Protein AF-A0A0A7CM30-F1 (afdb_monomer)

Mean predicted aligned error: 14.19 Å

Organism: Achlya hypogyna (NCBI:txid1202772)

Foldseek 3Di:
DDDDDDDDDDDPDPPPPQDAAEAFGWQDAVPDPHHNHHPPQWHFADPDRGTTGTAGADPLADGAFGWQDAVPDPHRNHHHPQWDFADPDRGTTGTHGPQQQCPPAPHQKGKAAQKDFPADPVFKDWDPDQDQRSLRVVQCDQDPVRDHWFKWKQDPRTIMTGNDTFDIARHHPIMMMGGGDNLWKDKHKQFAPPDQFPDKDRGTPVVLVVVLVVCVVVLQAFKWKWFQDPPRPGIMIGGGNDPPLPDDTGGHPRIIMIMGTD

InterPro domains:
  IPR000254 Cellulose-binding domain [PF00734] (24-51)
  IPR000254 Cellulose-binding domain [PF00734] (65-92)
  IPR000254 Cellulose-binding domain [PS00562] (68-95)
  IPR000254 Cellulose-binding domain [PS51164] (19-55)
  IPR000254 Cellulose-binding domain [PS51164] (60-96)
  IPR000254 Cellulose-binding domain [SM00236] (22-55)
  IPR000254 Cellulose-binding domain [SM00236] (63-96)
  IPR035971 Cellulose-binding domain superfamily [SSF57180] (21-54)
  IPR035971 Cellulose-binding domain superfamily [SSF57180] (62-96)

Structure (mmCIF, N/CA/C/O backbone):
data_AF-A0A0A7CM30-F1
#
_entry.id   AF-A0A0A7CM30-F1
#
loop_
_atom_site.group_PDB
_atom_site.id
_atom_site.type_symbol
_atom_site.label_atom_id
_atom_site.label_alt_id
_atom_site.label_comp_id
_atom_site.label_asym_id
_atom_site.label_entity_id
_atom_site.label_seq_id
_atom_site.pdbx_PDB_ins_code
_atom_site.Cartn_x
_atom_site.Cartn_y
_atom_site.Cartn_z
_atom_site.occupancy
_atom_site.B_iso_or_equiv
_atom_site.auth_seq_id
_atom_site.auth_comp_id
_atom_site.auth_asym_id
_atom_site.auth_atom_id
_atom_site.pdbx_PDB_model_num
ATOM 1 N N . MET A 1 1 ? -7.709 -39.580 62.522 1.00 45.09 1 MET A N 1
ATOM 2 C CA . MET A 1 1 ? -8.739 -38.748 61.860 1.00 45.09 1 MET A CA 1
ATOM 3 C C . MET A 1 1 ? -8.626 -38.966 60.358 1.00 45.09 1 MET A C 1
ATOM 5 O O . MET A 1 1 ? -7.531 -38.839 59.832 1.00 45.09 1 MET A O 1
ATOM 9 N N . LYS A 1 2 ? -9.704 -39.428 59.710 1.00 38.00 2 LYS A N 1
ATOM 10 C CA . LYS A 1 2 ? -9.739 -39.790 58.282 1.00 38.00 2 LYS A CA 1
ATOM 11 C C . LYS A 1 2 ? -9.727 -38.524 57.417 1.00 38.00 2 LYS A C 1
ATOM 13 O O . LYS A 1 2 ? -10.571 -37.656 57.612 1.00 38.00 2 LYS A O 1
ATOM 18 N N . LEU A 1 3 ? -8.783 -38.448 56.482 1.00 38.81 3 LEU A N 1
ATOM 19 C CA . LEU A 1 3 ? -8.696 -37.402 55.466 1.00 38.81 3 LEU A CA 1
ATOM 20 C C . LEU A 1 3 ? -9.767 -37.679 54.395 1.00 38.81 3 LEU A C 1
ATOM 22 O O . LEU A 1 3 ? -9.741 -38.736 53.766 1.00 38.81 3 LEU A O 1
ATOM 26 N N . VAL A 1 4 ? -10.731 -36.773 54.226 1.00 43.44 4 VAL A N 1
ATOM 27 C CA . VAL A 1 4 ? -11.782 -36.869 53.200 1.00 43.44 4 VAL A CA 1
ATOM 28 C C . VAL A 1 4 ? -11.355 -36.010 52.012 1.00 43.44 4 VAL A C 1
ATOM 30 O O . VAL A 1 4 ? -11.273 -34.791 52.132 1.00 43.44 4 VAL A O 1
ATOM 33 N N . ILE A 1 5 ? -11.055 -36.647 50.880 1.00 52.06 5 ILE A N 1
ATOM 34 C CA . ILE A 1 5 ? -10.747 -35.976 49.611 1.00 52.06 5 ILE A CA 1
ATOM 35 C C . ILE A 1 5 ? -12.061 -35.843 48.837 1.00 52.06 5 ILE A C 1
ATOM 37 O O . ILE A 1 5 ? -12.673 -36.848 48.479 1.00 52.06 5 ILE A O 1
ATOM 41 N N . VAL A 1 6 ? -12.506 -34.608 48.603 1.00 50.22 6 VAL A N 1
ATOM 42 C CA . VAL A 1 6 ? -13.672 -34.297 47.761 1.00 50.22 6 VAL A CA 1
ATOM 43 C C . VAL A 1 6 ? -13.181 -34.088 46.322 1.00 50.22 6 VAL A C 1
ATOM 45 O O . VAL A 1 6 ? -12.303 -33.248 46.121 1.00 50.22 6 VAL A O 1
ATOM 48 N N . PRO A 1 7 ? -13.701 -34.807 45.311 1.00 52.16 7 PRO A N 1
ATOM 49 C CA . PRO A 1 7 ? -13.318 -34.575 43.927 1.00 52.16 7 PRO A CA 1
ATOM 50 C C . PRO A 1 7 ? -14.106 -33.382 43.369 1.00 52.16 7 PRO A C 1
ATOM 52 O O . PRO A 1 7 ? -15.336 -33.395 43.330 1.00 52.16 7 PRO A O 1
ATOM 55 N N . ALA A 1 8 ? -13.394 -32.344 42.933 1.00 54.66 8 ALA A N 1
ATOM 56 C CA . ALA A 1 8 ? -13.974 -31.251 42.164 1.00 54.66 8 ALA A CA 1
ATOM 57 C C . ALA A 1 8 ? -14.255 -31.737 40.732 1.00 54.66 8 ALA A C 1
ATOM 59 O O . ALA A 1 8 ? -13.327 -32.042 39.983 1.00 54.66 8 ALA A O 1
ATOM 60 N N . LEU A 1 9 ? -15.534 -31.825 40.352 1.00 47.22 9 LEU A N 1
ATOM 61 C CA . LEU A 1 9 ? -15.929 -32.031 38.959 1.00 47.22 9 LEU A CA 1
ATOM 62 C C . LEU A 1 9 ? -15.604 -30.767 38.148 1.00 47.22 9 LEU A C 1
ATOM 64 O O . LEU A 1 9 ? -16.268 -29.742 38.298 1.00 47.22 9 LEU A O 1
ATOM 68 N N . LEU A 1 10 ? -14.607 -30.847 37.263 1.00 51.44 10 LEU A N 1
ATOM 69 C CA . LEU A 1 10 ? -14.435 -29.889 36.170 1.00 51.44 10 LEU A CA 1
ATOM 70 C C . LEU A 1 10 ? -15.497 -30.178 35.099 1.00 51.44 10 LEU A C 1
ATOM 72 O O . LEU A 1 10 ? -15.431 -31.193 34.408 1.00 51.44 10 LEU A O 1
ATOM 76 N N . ALA A 1 11 ? -16.467 -29.278 34.943 1.00 50.81 11 ALA A N 1
ATOM 77 C CA . ALA A 1 11 ? -17.345 -29.270 33.780 1.00 50.81 11 ALA A CA 1
ATOM 78 C C . ALA A 1 11 ? -16.563 -28.730 32.570 1.00 50.81 11 ALA A C 1
ATOM 80 O O . ALA A 1 11 ? -16.236 -27.545 32.511 1.00 50.81 11 ALA A O 1
ATOM 81 N N . ALA A 1 12 ? -16.247 -29.597 31.606 1.00 55.03 12 ALA A N 1
ATOM 82 C CA . ALA A 1 12 ? -15.728 -29.177 30.310 1.00 55.03 12 ALA A CA 1
ATOM 83 C C . ALA A 1 12 ? -16.853 -28.485 29.521 1.00 55.03 12 ALA A C 1
ATOM 85 O O . ALA A 1 12 ? -17.765 -29.139 29.005 1.00 55.03 12 ALA A O 1
ATOM 86 N N . ALA A 1 13 ? -16.801 -27.154 29.447 1.00 49.16 13 ALA A N 1
ATOM 87 C CA . ALA A 1 13 ? -17.616 -26.383 28.521 1.00 49.16 13 ALA A CA 1
ATOM 88 C C . ALA A 1 13 ? -17.189 -26.748 27.093 1.00 49.16 13 ALA A C 1
ATOM 90 O O . ALA A 1 13 ? -16.125 -26.347 26.624 1.00 49.16 13 ALA A O 1
ATOM 91 N N . HIS A 1 14 ? -18.005 -27.552 26.416 1.00 39.41 14 HIS A N 1
ATOM 92 C CA . HIS A 1 14 ? -17.852 -27.795 24.991 1.00 39.41 14 HIS A CA 1
ATOM 93 C C . HIS A 1 14 ? -18.274 -26.513 24.278 1.00 39.41 14 HIS A C 1
ATOM 95 O O . HIS A 1 14 ? -19.462 -26.205 24.195 1.00 39.41 14 HIS A O 1
ATOM 101 N N . ALA A 1 15 ? -17.299 -25.740 23.802 1.00 46.69 15 ALA A N 1
ATOM 102 C CA . ALA A 1 15 ? -17.562 -24.689 22.836 1.00 46.69 15 ALA A CA 1
ATOM 103 C C . ALA A 1 15 ? -18.060 -25.369 21.555 1.00 46.69 15 ALA A C 1
ATOM 105 O O . ALA A 1 15 ? -17.284 -25.948 20.796 1.00 46.69 15 ALA A O 1
ATOM 106 N N . THR A 1 16 ? -19.372 -25.358 21.336 1.00 44.84 16 THR A N 1
ATOM 107 C CA . THR A 1 16 ? -19.934 -25.647 20.021 1.00 44.84 16 THR A CA 1
ATOM 108 C C . THR A 1 16 ? -19.434 -24.547 19.096 1.00 44.84 16 THR A C 1
ATOM 110 O O . THR A 1 16 ? -19.883 -23.405 19.204 1.00 44.84 16 THR A O 1
ATOM 113 N N . HIS A 1 17 ? -18.468 -24.862 18.234 1.00 45.97 17 HIS A N 1
ATOM 114 C CA . HIS A 1 17 ? -18.138 -24.000 17.108 1.00 45.97 17 HIS A CA 1
ATOM 115 C C . HIS A 1 17 ? -19.426 -23.820 16.301 1.00 45.97 17 HIS A C 1
ATOM 117 O O . HIS A 1 17 ? -19.906 -24.773 15.689 1.00 45.97 17 HIS A O 1
ATOM 123 N N . ALA A 1 18 ? -20.026 -22.629 16.361 1.00 57.59 18 ALA A N 1
ATOM 124 C CA . ALA A 1 18 ? -21.036 -22.247 15.392 1.00 57.59 18 ALA A CA 1
ATOM 125 C C . ALA A 1 18 ? -20.330 -22.281 14.035 1.00 57.59 18 ALA A C 1
ATOM 127 O O . ALA A 1 18 ? -19.362 -21.553 13.824 1.00 57.59 18 ALA A O 1
ATOM 128 N N . SER A 1 19 ? -20.732 -23.217 13.182 1.00 71.69 19 SER A N 1
ATOM 129 C CA . SER A 1 19 ? -20.213 -23.309 11.827 1.00 71.69 19 SER A CA 1
ATOM 130 C C . SER A 1 19 ? -20.680 -22.051 11.095 1.00 71.69 19 SER A C 1
ATOM 132 O O . SER A 1 19 ? -21.870 -21.744 11.048 1.00 71.69 19 SER A O 1
ATOM 134 N N . GLU A 1 20 ? -19.726 -21.238 10.652 1.00 86.69 20 GLU A N 1
ATOM 135 C CA . GLU A 1 20 ? -20.012 -20.031 9.888 1.00 86.69 20 GLU A CA 1
ATOM 136 C C . GLU A 1 20 ? -20.131 -20.405 8.408 1.00 86.69 20 GLU A C 1
ATOM 138 O O . GLU A 1 20 ? -19.324 -21.165 7.869 1.00 86.69 20 GLU A O 1
ATOM 143 N N . VAL A 1 21 ? -21.154 -19.875 7.740 1.00 88.19 21 VAL A N 1
ATOM 144 C CA . VAL A 1 21 ? -21.338 -20.051 6.301 1.00 88.19 21 VAL A CA 1
ATOM 145 C C . VAL A 1 21 ? -20.308 -19.193 5.571 1.00 88.19 21 VAL A C 1
ATOM 147 O O . VAL A 1 21 ? -20.289 -17.971 5.733 1.00 88.19 21 VAL A O 1
ATOM 150 N N . SER A 1 22 ? -19.490 -19.828 4.732 1.00 84.94 22 SER A N 1
ATOM 151 C CA . SER A 1 22 ? -18.539 -19.142 3.851 1.00 84.94 22 SER A CA 1
ATOM 152 C C . SER A 1 22 ? -19.225 -18.083 2.988 1.00 84.94 22 SER A C 1
ATOM 154 O O . SER A 1 22 ? -20.387 -18.255 2.596 1.00 84.94 22 SER A O 1
ATOM 156 N N . VAL A 1 23 ? -18.498 -17.040 2.584 1.00 78.19 23 VAL A N 1
ATOM 157 C CA . VAL A 1 23 ? -18.993 -16.069 1.606 1.00 78.19 23 VAL A CA 1
ATOM 158 C C . VAL A 1 23 ? -19.569 -16.780 0.370 1.00 78.19 23 VAL A C 1
ATOM 160 O O . VAL A 1 23 ? -19.031 -17.775 -0.115 1.00 78.19 23 VAL A O 1
ATOM 163 N N . TRP A 1 24 ? -20.718 -16.294 -0.103 1.00 84.25 24 TRP A N 1
ATOM 164 C CA . TRP A 1 24 ? -21.554 -16.867 -1.169 1.00 84.25 24 TRP A CA 1
ATOM 165 C C . TRP A 1 24 ? -22.320 -18.153 -0.826 1.00 84.25 24 TRP A C 1
ATOM 167 O O . TRP A 1 24 ? -23.109 -18.626 -1.649 1.00 84.25 24 TRP A O 1
ATOM 177 N N . GLY A 1 25 ? -22.174 -18.700 0.380 1.00 91.62 25 GLY A N 1
ATOM 178 C CA . GLY A 1 25 ? -22.994 -19.817 0.846 1.00 91.62 25 GLY A CA 1
ATOM 179 C C . GLY A 1 25 ? -24.445 -19.409 1.124 1.00 91.62 25 GLY A C 1
ATOM 180 O O . GLY A 1 25 ? -24.744 -18.244 1.396 1.00 91.62 25 GLY A O 1
ATOM 181 N N . GLN A 1 26 ? -25.369 -20.371 1.045 1.00 96.12 26 GLN A N 1
ATOM 182 C CA . GLN A 1 26 ? -26.752 -20.153 1.473 1.00 96.12 26 GLN A CA 1
ATOM 183 C C . GLN A 1 26 ? -26.792 -19.989 2.994 1.00 96.12 26 GLN A C 1
ATOM 185 O O . GLN A 1 26 ? -26.184 -20.773 3.705 1.00 96.12 26 GLN A O 1
ATOM 190 N N . CYS A 1 27 ? -27.523 -18.997 3.489 1.00 95.00 27 CYS A N 1
ATOM 191 C CA . CYS A 1 27 ? -27.638 -18.691 4.921 1.00 95.00 27 CYS A CA 1
ATOM 192 C C . CYS A 1 27 ? -29.092 -18.519 5.381 1.00 95.00 27 CYS A C 1
ATOM 194 O O . CYS A 1 27 ? -29.373 -18.146 6.519 1.00 95.00 27 CYS A O 1
ATOM 196 N N . GLY A 1 28 ? -30.050 -18.756 4.487 1.00 95.56 28 GLY A N 1
ATOM 197 C CA . GLY A 1 28 ? -31.465 -18.601 4.780 1.00 95.56 28 GLY A CA 1
ATOM 198 C C . GLY A 1 28 ? -32.360 -18.984 3.609 1.00 95.56 28 GLY A C 1
ATOM 199 O O . GLY A 1 28 ? -31.891 -19.378 2.537 1.00 95.56 28 GLY A O 1
ATOM 200 N N . GLY A 1 29 ? -33.664 -18.872 3.846 1.00 95.94 29 GLY A N 1
ATOM 201 C CA . GLY A 1 29 ? -34.719 -19.301 2.932 1.00 95.94 29 GLY A CA 1
ATOM 202 C C . GLY A 1 29 ? -35.735 -20.216 3.613 1.00 95.94 29 GLY A C 1
ATOM 203 O O . GLY A 1 29 ? -35.461 -20.821 4.654 1.00 95.94 29 GLY A O 1
ATOM 204 N N . LYS A 1 30 ? -36.934 -20.322 3.039 1.00 96.38 30 LYS A N 1
ATOM 205 C CA . LYS A 1 30 ? -37.944 -21.298 3.456 1.00 96.38 30 LYS A CA 1
ATOM 206 C C . LYS A 1 30 ? -37.357 -22.710 3.374 1.00 96.38 30 LYS A C 1
ATOM 208 O O . LYS A 1 30 ? -36.791 -23.090 2.359 1.00 96.38 30 LYS A O 1
ATOM 213 N N . GLN A 1 31 ? -37.515 -23.467 4.464 1.00 93.00 31 GLN A N 1
ATOM 214 C CA . GLN A 1 31 ? -37.003 -24.837 4.650 1.00 93.00 31 GLN A CA 1
ATOM 215 C C . GLN A 1 31 ? -35.471 -24.986 4.711 1.00 93.00 31 GLN A C 1
ATOM 217 O O . GLN A 1 31 ? -34.976 -26.109 4.796 1.00 93.00 31 GLN A O 1
ATOM 222 N N . TYR A 1 32 ? -34.709 -23.889 4.735 1.00 94.38 32 TYR A N 1
ATOM 223 C CA . TYR A 1 32 ? -33.268 -23.955 4.960 1.00 94.38 32 TYR A CA 1
ATOM 224 C C . TYR A 1 32 ? -32.963 -24.277 6.436 1.00 94.38 32 TYR A C 1
ATOM 226 O O . TYR A 1 32 ? -33.306 -23.501 7.333 1.00 94.38 32 TYR A O 1
ATOM 234 N N . ASN A 1 33 ? -32.323 -25.428 6.673 1.00 93.81 33 ASN A N 1
ATOM 235 C CA . ASN A 1 33 ? -31.981 -25.952 8.006 1.00 93.81 33 ASN A CA 1
ATOM 236 C C . ASN A 1 33 ? -30.484 -25.833 8.354 1.00 93.81 33 ASN A C 1
ATOM 238 O O . ASN A 1 33 ? -30.076 -26.323 9.403 1.00 93.81 33 ASN A O 1
ATOM 242 N N . GLY A 1 34 ? -29.670 -25.239 7.474 1.00 91.69 34 GLY A N 1
ATOM 243 C CA . GLY A 1 34 ? -28.235 -25.055 7.706 1.00 91.69 34 GLY A CA 1
ATOM 244 C C . GLY A 1 34 ? -27.908 -23.820 8.551 1.00 91.69 34 GLY A C 1
ATOM 245 O O . GLY A 1 34 ? -28.801 -23.121 9.044 1.00 91.69 34 GLY A O 1
ATOM 246 N N . ASP A 1 35 ? -26.613 -23.539 8.685 1.00 92.81 35 ASP A N 1
ATOM 247 C CA . ASP A 1 35 ? -26.107 -22.392 9.439 1.00 92.81 35 ASP A CA 1
ATOM 248 C C . ASP A 1 35 ? -26.576 -21.066 8.827 1.00 92.81 35 ASP A C 1
ATOM 250 O O . ASP A 1 35 ? -26.670 -20.921 7.608 1.00 92.81 35 ASP A O 1
ATOM 254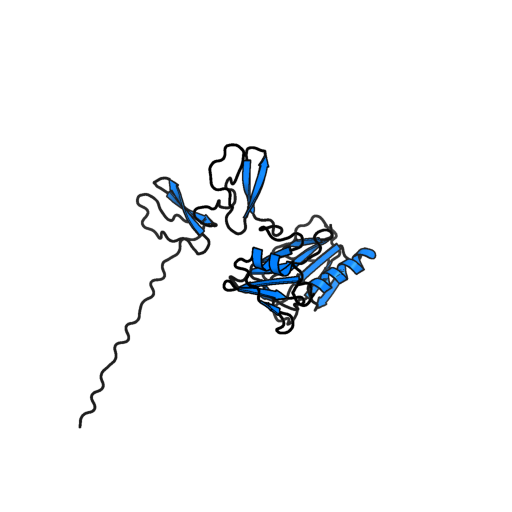 N N . LYS A 1 36 ? -26.906 -20.093 9.681 1.00 92.62 36 LYS A N 1
ATOM 255 C CA . LYS A 1 36 ? -27.448 -18.782 9.265 1.00 92.62 36 LYS A CA 1
ATOM 256 C C . LYS A 1 36 ? -26.483 -17.623 9.496 1.00 92.62 36 LYS A C 1
ATOM 258 O O . LYS A 1 36 ? -26.708 -16.525 8.988 1.00 92.62 36 LYS A O 1
ATOM 263 N N . SER A 1 37 ? -25.436 -17.865 10.279 1.00 91.25 37 SER A N 1
ATOM 264 C CA . SER A 1 37 ? -24.378 -16.898 10.547 1.00 91.25 37 SER A CA 1
ATOM 265 C C . SER A 1 37 ? -23.336 -17.005 9.449 1.00 91.25 37 SER A C 1
ATOM 267 O O . SER A 1 37 ? -22.799 -18.084 9.214 1.00 91.25 37 SER A O 1
ATOM 269 N N . CYS A 1 38 ? -23.077 -15.896 8.769 1.00 89.12 38 CYS A N 1
ATOM 270 C CA . CYS A 1 38 ? -22.024 -15.830 7.770 1.00 89.12 38 CYS A CA 1
ATOM 271 C C . CYS A 1 38 ? -20.667 -15.589 8.431 1.00 89.12 38 CYS A C 1
ATOM 273 O O . CYS A 1 38 ? -20.612 -15.026 9.526 1.00 89.12 38 CYS A O 1
ATOM 275 N N . GLU A 1 39 ? -19.595 -15.987 7.751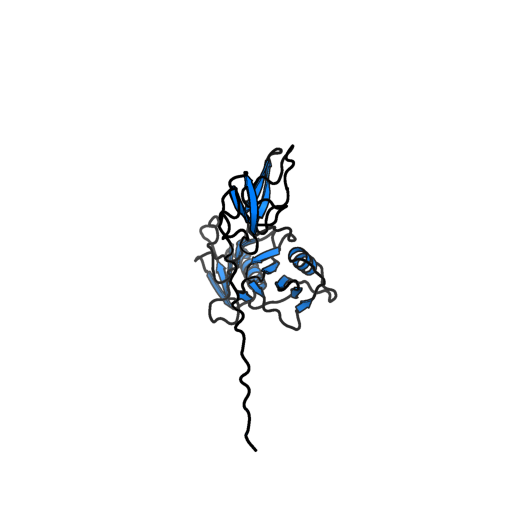 1.00 85.12 39 GLU A N 1
ATOM 276 C CA . GLU A 1 39 ? -18.231 -15.725 8.205 1.00 85.12 39 GLU A CA 1
ATOM 277 C C . GLU A 1 39 ? -17.968 -14.228 8.427 1.00 85.12 39 GLU A C 1
ATOM 279 O O . GLU A 1 39 ? -18.579 -13.360 7.786 1.00 85.12 39 GLU A O 1
ATOM 284 N N . ALA A 1 40 ? -17.056 -13.913 9.347 1.00 74.88 40 ALA A N 1
ATOM 285 C CA . ALA A 1 40 ? -16.725 -12.534 9.697 1.00 74.88 40 ALA A CA 1
ATOM 286 C C . ALA A 1 40 ? -16.447 -11.658 8.454 1.00 74.88 40 ALA A C 1
ATOM 288 O O . ALA A 1 40 ? -15.631 -11.994 7.600 1.00 74.88 40 ALA A O 1
ATOM 289 N N . GLY A 1 41 ? -17.117 -10.503 8.368 1.00 72.38 41 GLY A N 1
ATOM 290 C CA . GLY A 1 41 ? -17.018 -9.593 7.216 1.00 72.38 41 GLY A CA 1
ATOM 291 C C . GLY A 1 41 ? -18.050 -9.838 6.108 1.00 72.38 41 GLY A C 1
ATOM 292 O O . GLY A 1 41 ? -18.006 -9.164 5.076 1.00 72.38 41 GLY A O 1
ATOM 293 N N . SER A 1 42 ? -18.997 -10.754 6.319 1.00 79.06 42 SER A N 1
ATOM 294 C CA . SER A 1 42 ? -20.132 -10.992 5.427 1.00 79.06 42 SER A CA 1
ATOM 295 C C . SER A 1 42 ? -21.470 -10.983 6.179 1.00 79.06 42 SER A C 1
ATOM 297 O O . SER A 1 42 ? -21.521 -11.101 7.405 1.00 79.06 42 SER A O 1
ATOM 299 N N . TYR A 1 43 ? -22.575 -10.811 5.452 1.00 85.62 43 TYR A N 1
ATOM 300 C CA . TYR A 1 43 ? -23.925 -10.779 6.017 1.00 85.62 43 TYR A CA 1
ATOM 301 C C . TYR A 1 43 ? -24.890 -11.641 5.218 1.00 85.62 43 TYR A C 1
ATOM 303 O O . TYR A 1 43 ? -24.763 -11.791 4.001 1.00 85.62 43 TYR A O 1
ATOM 311 N N . CYS A 1 44 ? -25.900 -12.176 5.903 1.00 90.69 44 CYS A N 1
ATOM 312 C CA . CYS A 1 44 ? -26.924 -12.971 5.249 1.00 90.69 44 CYS A CA 1
ATOM 313 C C . CYS A 1 44 ? -27.915 -12.063 4.512 1.00 90.69 44 CYS A C 1
ATOM 315 O O . CYS A 1 44 ? -28.870 -11.545 5.096 1.00 90.69 44 CYS A O 1
ATOM 317 N N . LYS A 1 45 ? -27.686 -11.852 3.215 1.00 87.81 45 LYS A N 1
ATOM 318 C CA . LYS A 1 45 ? -28.557 -11.043 2.367 1.00 87.81 45 LYS A CA 1
ATOM 319 C C . LYS A 1 45 ? -29.769 -11.860 1.945 1.00 87.81 45 LYS A C 1
ATOM 321 O O . LYS A 1 45 ? -29.642 -12.878 1.264 1.00 87.81 45 LYS A O 1
ATOM 326 N N . PHE A 1 46 ? -30.954 -11.374 2.295 1.00 89.44 46 PHE 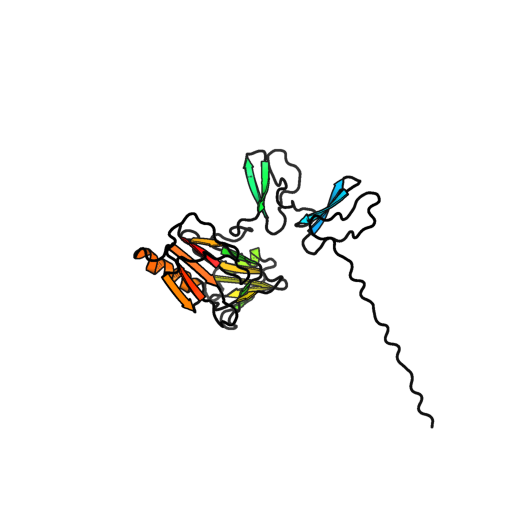A N 1
ATOM 327 C CA . PHE A 1 46 ? -32.200 -11.880 1.731 1.00 89.44 46 PHE A CA 1
ATOM 328 C C . PHE A 1 46 ? -32.232 -11.621 0.218 1.00 89.44 46 PHE A C 1
ATOM 330 O O . PHE A 1 46 ? -32.109 -10.473 -0.214 1.00 89.44 46 PHE A O 1
ATOM 337 N N . ILE A 1 47 ? -32.389 -12.676 -0.586 1.00 86.00 47 ILE A N 1
ATOM 338 C CA . ILE A 1 47 ? -32.543 -12.563 -2.045 1.00 86.00 47 ILE A CA 1
ATOM 339 C C . ILE A 1 47 ? -34.000 -12.815 -2.420 1.00 86.00 47 ILE A C 1
ATOM 341 O O . ILE A 1 47 ? -34.604 -12.022 -3.138 1.00 86.00 47 ILE A O 1
ATOM 345 N N . ASN A 1 48 ? -34.578 -13.902 -1.918 1.00 89.62 48 ASN A N 1
ATOM 346 C CA . ASN A 1 48 ? -35.997 -14.196 -2.043 1.00 89.62 48 ASN A CA 1
ATOM 347 C C . ASN A 1 48 ? -36.455 -15.104 -0.892 1.00 89.62 48 ASN A C 1
ATOM 349 O O . ASN A 1 48 ? -35.669 -15.511 -0.040 1.00 89.62 48 ASN A O 1
ATOM 353 N N . GLU A 1 49 ? -37.745 -15.436 -0.867 1.00 95.69 49 GLU A N 1
ATOM 354 C CA . GLU A 1 49 ? -38.330 -16.221 0.224 1.00 95.69 49 GLU A CA 1
ATOM 355 C C . GLU A 1 49 ? -37.711 -17.623 0.397 1.00 95.69 49 GLU A C 1
ATOM 357 O O . GLU A 1 49 ? -37.787 -18.183 1.487 1.00 95.69 49 GLU A O 1
ATOM 362 N N . TRP A 1 50 ? -37.093 -18.190 -0.643 1.00 96.44 50 TRP A N 1
ATOM 363 C CA . TRP A 1 50 ? -36.491 -19.529 -0.648 1.00 96.44 50 TRP A CA 1
ATOM 364 C C . TRP A 1 50 ? -34.970 -19.500 -0.484 1.00 96.44 50 TRP A C 1
ATOM 366 O O . TRP A 1 50 ? -34.368 -20.539 -0.220 1.00 96.44 50 TRP A O 1
ATOM 376 N N . TYR A 1 51 ? -34.343 -18.329 -0.620 1.00 94.94 51 TYR A N 1
ATOM 377 C CA . TYR A 1 51 ? -32.895 -18.208 -0.692 1.00 94.94 51 TYR A CA 1
ATOM 378 C C . TYR A 1 51 ? -32.396 -16.885 -0.104 1.00 94.94 51 TYR A C 1
ATOM 380 O O . TYR A 1 51 ? -32.724 -15.795 -0.581 1.00 94.94 51 TYR A O 1
ATOM 388 N N . SER A 1 52 ? -31.530 -17.003 0.896 1.00 94.38 52 SER A N 1
ATOM 389 C CA . SER A 1 52 ? -30.649 -15.932 1.357 1.00 94.38 52 SER A CA 1
ATOM 390 C C . SER A 1 52 ? -29.207 -16.393 1.218 1.00 94.38 52 SER A C 1
ATOM 392 O O . SER A 1 52 ? -28.916 -17.571 1.428 1.00 94.38 52 SER A O 1
ATOM 394 N N . GLN A 1 53 ? -28.304 -15.473 0.900 1.00 93.56 53 GLN A N 1
ATOM 395 C CA . GLN A 1 53 ? -26.901 -15.781 0.635 1.00 93.56 53 GLN A CA 1
ATOM 396 C C . GLN A 1 53 ? -25.979 -14.894 1.463 1.00 93.56 53 GLN A C 1
ATOM 398 O O . GLN A 1 53 ? -26.237 -13.698 1.606 1.00 93.56 53 GLN A O 1
ATOM 403 N N . CYS A 1 54 ? -24.886 -15.465 1.960 1.00 90.19 54 CYS A N 1
ATOM 404 C CA . CYS A 1 54 ? -23.807 -14.696 2.558 1.00 90.19 54 CYS A CA 1
ATOM 405 C C . CYS A 1 54 ? -23.146 -13.829 1.493 1.00 90.19 54 CYS A C 1
ATOM 407 O O . CYS A 1 54 ? -22.609 -14.330 0.509 1.00 90.19 54 CYS A O 1
ATOM 409 N N . GLN A 1 55 ? -23.213 -12.518 1.674 1.00 85.12 55 GLN A N 1
ATOM 410 C CA . GLN A 1 55 ? -22.642 -11.530 0.768 1.00 85.12 55 GLN A CA 1
ATOM 411 C C . GLN A 1 55 ? -21.544 -10.759 1.500 1.00 85.12 55 GLN A C 1
ATOM 413 O O . GLN A 1 55 ? -21.701 -10.507 2.697 1.00 85.12 55 GLN A O 1
ATOM 418 N N . PRO A 1 56 ? -20.460 -10.350 0.818 1.00 78.19 56 PRO A N 1
ATOM 419 C CA . PRO A 1 56 ? -19.464 -9.468 1.416 1.00 78.19 56 PRO A CA 1
ATOM 420 C C . PRO A 1 56 ? -20.106 -8.187 1.975 1.00 78.19 56 PRO A C 1
ATOM 422 O O . PRO A 1 56 ? -20.976 -7.602 1.324 1.00 78.19 56 PRO A O 1
ATOM 425 N N . GLY A 1 57 ? -19.646 -7.730 3.142 1.00 77.25 57 GLY A N 1
ATOM 426 C CA . GLY A 1 57 ? -20.055 -6.464 3.760 1.00 77.25 57 GLY A CA 1
ATOM 427 C C . GLY A 1 57 ? -21.149 -6.586 4.823 1.00 77.25 57 GLY A C 1
ATOM 428 O O . GLY A 1 57 ? -21.316 -7.625 5.459 1.00 77.25 57 GLY A O 1
ATOM 429 N N . GLY A 1 58 ? -21.872 -5.485 5.039 1.00 78.62 58 GLY A N 1
ATOM 430 C CA . GLY A 1 58 ? -22.979 -5.358 5.990 1.00 78.62 58 GLY A CA 1
ATOM 431 C C . GLY A 1 58 ? -24.367 -5.146 5.353 1.00 78.62 58 GLY A C 1
ATOM 432 O O . GLY A 1 58 ? -24.484 -4.920 4.152 1.00 78.62 58 GLY A O 1
ATOM 433 N N . PRO A 1 59 ? -25.448 -5.135 6.160 1.00 72.88 59 PRO A N 1
ATOM 434 C CA . PRO A 1 59 ? -26.839 -5.080 5.682 1.00 72.88 59 PRO A CA 1
ATOM 435 C C . PRO A 1 59 ? -27.216 -3.822 4.879 1.00 72.88 59 PRO A C 1
ATOM 437 O O . PRO A 1 59 ? -28.207 -3.841 4.156 1.00 72.88 59 PRO A O 1
ATOM 440 N N . ASN A 1 60 ? -26.425 -2.749 4.975 1.00 82.19 60 ASN A N 1
ATOM 441 C CA . ASN A 1 60 ? -26.588 -1.512 4.199 1.00 82.19 60 ASN A CA 1
ATOM 442 C C . ASN A 1 60 ? -25.462 -1.318 3.170 1.00 82.19 60 ASN A C 1
ATOM 444 O O . ASN A 1 60 ? -25.183 -0.193 2.753 1.00 82.19 60 ASN A O 1
ATOM 448 N N . GLU A 1 61 ? -24.789 -2.404 2.799 1.00 84.00 61 GLU A N 1
ATOM 449 C CA . GLU A 1 61 ? -23.678 -2.403 1.860 1.00 84.00 61 GLU A CA 1
ATOM 450 C C . GLU A 1 61 ? -23.987 -3.273 0.642 1.00 84.00 61 GLU A C 1
ATOM 452 O O . GLU A 1 61 ? -24.683 -4.295 0.698 1.00 84.00 61 GLU A O 1
ATOM 457 N N . VAL A 1 62 ? -23.457 -2.839 -0.493 1.00 80.06 62 VAL A N 1
ATOM 458 C CA . VAL A 1 62 ? -23.556 -3.530 -1.768 1.00 80.06 62 VAL A CA 1
ATOM 459 C C . VAL A 1 62 ? -22.307 -4.382 -1.947 1.00 80.06 62 VAL A C 1
ATOM 461 O O . VAL A 1 62 ? -21.190 -3.868 -1.956 1.00 80.06 62 VAL A O 1
ATOM 464 N N . GLY A 1 63 ? -22.503 -5.691 -2.095 1.00 74.12 63 GLY A N 1
ATOM 465 C CA . GLY A 1 63 ? -21.422 -6.610 -2.430 1.00 74.12 63 GLY A CA 1
ATOM 466 C C . GLY A 1 63 ? -20.775 -6.263 -3.772 1.00 74.12 63 GLY A C 1
ATOM 467 O O . GLY A 1 63 ? -21.357 -5.578 -4.618 1.00 74.12 63 GLY A O 1
ATOM 468 N N . ILE A 1 64 ? -19.562 -6.764 -3.977 1.00 71.06 64 ILE A N 1
ATOM 469 C CA . ILE A 1 64 ? -18.844 -6.614 -5.239 1.00 71.06 64 ILE A CA 1
ATOM 470 C C . ILE A 1 64 ? -19.720 -7.029 -6.435 1.00 71.06 64 ILE A C 1
ATOM 472 O O . ILE A 1 64 ? -20.501 -7.977 -6.365 1.00 71.06 64 ILE A O 1
ATOM 476 N N . TRP A 1 65 ? -19.620 -6.271 -7.521 1.00 78.88 65 TRP A N 1
ATOM 477 C CA . TRP A 1 65 ? -20.424 -6.338 -8.746 1.00 78.88 65 TRP A CA 1
ATOM 478 C C . TRP A 1 65 ? -21.888 -5.890 -8.623 1.00 78.88 65 TRP A C 1
ATOM 480 O O . TRP A 1 65 ? -22.581 -5.803 -9.641 1.00 78.88 65 TRP A O 1
ATOM 490 N N . GLY A 1 66 ? -22.373 -5.546 -7.428 1.00 83.31 66 GLY A N 1
ATOM 491 C CA . GLY A 1 66 ? -23.718 -5.002 -7.243 1.00 83.31 66 GLY A CA 1
ATOM 492 C C . GLY A 1 66 ? -23.847 -3.546 -7.700 1.00 83.31 66 GLY A C 1
ATOM 493 O O . GLY A 1 66 ? -22.881 -2.786 -7.677 1.00 83.31 66 GLY A O 1
ATOM 494 N N . GLN A 1 67 ? -25.050 -3.132 -8.109 1.00 91.19 67 GLN A N 1
ATOM 495 C CA . GLN A 1 67 ? -25.328 -1.724 -8.407 1.00 91.19 67 GLN A CA 1
ATOM 496 C C . GLN A 1 67 ? -25.299 -0.899 -7.114 1.00 91.19 67 GLN A C 1
ATOM 498 O O . GLN A 1 67 ? -25.908 -1.289 -6.127 1.00 91.19 67 GLN A O 1
ATOM 503 N N . CYS A 1 68 ? -24.609 0.237 -7.129 1.00 92.06 68 CYS A N 1
ATOM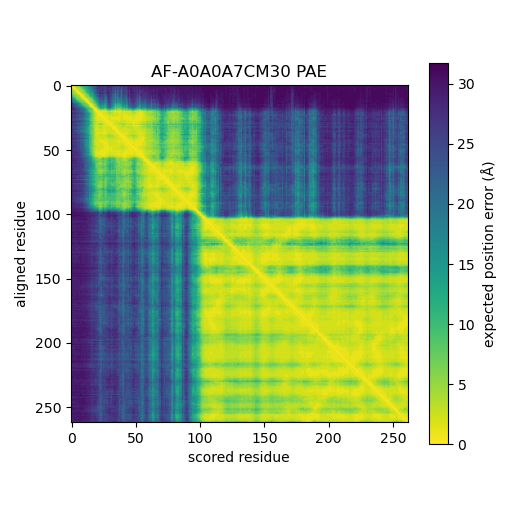 504 C CA . CYS A 1 68 ? -24.414 1.120 -5.972 1.00 92.06 68 CYS A CA 1
ATOM 505 C C . CYS A 1 68 ? -24.769 2.584 -6.268 1.00 92.06 68 CYS A C 1
ATOM 507 O O . CYS A 1 68 ? -24.494 3.477 -5.471 1.00 92.06 68 CYS A O 1
ATOM 509 N N . GLY A 1 69 ? -25.362 2.861 -7.428 1.00 94.38 69 GLY A N 1
ATOM 510 C CA . GLY A 1 69 ? -25.750 4.210 -7.815 1.00 94.38 69 GLY A CA 1
ATOM 511 C C . GLY A 1 69 ? -26.299 4.293 -9.234 1.00 94.38 69 GLY A C 1
ATOM 512 O O . GLY A 1 69 ? -26.387 3.290 -9.951 1.00 94.38 69 GLY A O 1
ATOM 513 N N . GLY A 1 70 ? -26.659 5.515 -9.622 1.00 94.62 70 GLY A N 1
ATOM 514 C CA . GLY A 1 70 ? -27.297 5.842 -10.895 1.00 94.62 70 GLY A CA 1
ATOM 515 C C . GLY A 1 70 ? -28.605 6.610 -10.704 1.00 94.62 70 GLY A C 1
ATOM 516 O O . GLY A 1 70 ? -29.269 6.491 -9.676 1.00 94.62 70 GLY A O 1
ATOM 517 N N . ASN A 1 71 ? -28.986 7.412 -11.693 1.00 95.44 71 ASN A N 1
ATOM 518 C CA . ASN A 1 71 ? -30.248 8.145 -11.699 1.00 95.44 71 ASN A CA 1
ATOM 519 C C . ASN A 1 71 ? -31.437 7.181 -11.562 1.00 95.44 71 ASN A C 1
ATOM 521 O O . ASN A 1 71 ? -31.610 6.281 -12.380 1.00 95.44 71 ASN A O 1
ATOM 525 N N . GLY A 1 72 ? -32.261 7.394 -10.532 1.00 92.81 72 GLY A N 1
ATOM 526 C CA . GLY A 1 72 ? -33.424 6.556 -10.220 1.00 92.81 72 GLY A CA 1
ATOM 527 C C . GLY A 1 72 ? -33.126 5.320 -9.362 1.00 92.81 72 GLY A C 1
ATOM 528 O O . GLY A 1 72 ? -34.059 4.617 -8.986 1.00 92.81 72 GLY A O 1
ATOM 529 N N . TYR A 1 73 ? -31.864 5.056 -9.011 1.00 92.31 73 TYR A N 1
ATOM 530 C CA . TYR A 1 73 ? -31.509 3.976 -8.091 1.00 92.31 73 TYR A CA 1
ATOM 531 C C . TYR A 1 73 ? -31.848 4.359 -6.640 1.00 92.31 73 TYR A C 1
ATOM 533 O O . TYR A 1 73 ? -31.369 5.370 -6.131 1.00 92.31 73 TYR A O 1
ATOM 541 N N . THR A 1 74 ? -32.661 3.541 -5.965 1.00 92.44 74 THR A N 1
ATOM 542 C CA . THR A 1 74 ? -33.129 3.768 -4.580 1.00 92.44 74 THR A CA 1
ATOM 543 C C . THR A 1 74 ? -32.529 2.790 -3.565 1.00 92.44 74 THR A C 1
ATOM 545 O O . THR A 1 74 ? -32.976 2.739 -2.420 1.00 92.44 74 THR A O 1
ATOM 548 N N . GLY A 1 75 ? -31.572 1.961 -3.989 1.00 86.75 75 GLY A N 1
ATOM 549 C CA . GLY A 1 75 ? -30.928 0.972 -3.129 1.00 86.75 75 GLY A CA 1
ATOM 550 C C . GLY A 1 75 ? -29.725 1.527 -2.354 1.00 86.75 75 GLY A C 1
ATOM 551 O O . GLY A 1 75 ? -29.411 2.717 -2.442 1.00 86.75 75 GLY A O 1
ATOM 552 N N . PRO A 1 76 ? -29.015 0.667 -1.603 1.00 85.00 76 PRO A N 1
ATOM 553 C CA . PRO A 1 76 ? -27.816 1.061 -0.869 1.00 85.00 76 PRO A CA 1
ATOM 554 C C . PRO A 1 76 ? -26.712 1.556 -1.812 1.00 85.00 76 PRO A C 1
ATOM 556 O O . PRO A 1 76 ? -26.497 0.972 -2.873 1.00 85.00 76 PRO A O 1
ATOM 559 N N . THR A 1 77 ? -26.007 2.621 -1.429 1.00 89.81 77 THR A N 1
ATOM 560 C CA . THR A 1 77 ? -24.957 3.255 -2.254 1.00 89.81 77 THR A CA 1
ATOM 561 C C . THR A 1 77 ? -23.537 2.995 -1.756 1.00 89.81 77 THR A C 1
ATOM 563 O O . THR A 1 77 ? -22.564 3.243 -2.468 1.00 89.81 77 THR A O 1
ATOM 566 N N . LYS A 1 78 ? -23.400 2.477 -0.534 1.00 84.62 78 LYS A N 1
ATOM 567 C CA . LYS A 1 78 ? -22.114 2.119 0.062 1.00 84.62 78 LYS A CA 1
ATOM 568 C C . LYS A 1 78 ? -21.714 0.717 -0.396 1.00 84.62 78 LYS A C 1
ATOM 570 O O . LYS A 1 78 ? -22.488 -0.218 -0.223 1.00 84.62 78 LYS A O 1
ATOM 575 N N . CYS A 1 79 ? -20.520 0.559 -0.956 1.00 81.44 79 CYS A N 1
ATOM 576 C CA . CYS A 1 79 ? -19.975 -0.759 -1.276 1.00 81.44 79 CYS A CA 1
ATOM 577 C C . CYS A 1 79 ? -19.413 -1.453 -0.028 1.00 81.44 79 CYS A C 1
ATOM 579 O O . CYS A 1 79 ? -19.002 -0.788 0.925 1.00 81.44 79 CYS A O 1
ATOM 581 N N . ALA A 1 80 ? -19.407 -2.784 -0.042 1.00 73.25 80 ALA A N 1
ATOM 582 C CA . ALA A 1 80 ? -18.762 -3.602 0.976 1.00 73.25 80 ALA A CA 1
ATOM 583 C C . ALA A 1 80 ? -17.262 -3.286 1.073 1.00 73.25 80 ALA A C 1
ATOM 585 O O . ALA A 1 80 ? -16.646 -2.840 0.098 1.00 73.25 80 ALA A O 1
ATOM 586 N N . SER A 1 81 ? -16.663 -3.544 2.237 1.00 64.94 81 SER A N 1
ATOM 587 C CA . SER A 1 81 ? -15.221 -3.352 2.444 1.00 64.94 81 SER A CA 1
ATOM 588 C C . SER A 1 81 ? -14.393 -4.029 1.340 1.00 64.94 81 SER A C 1
ATOM 590 O O . SER A 1 81 ? -14.697 -5.151 0.935 1.00 64.94 81 SER A O 1
ATOM 592 N N . GLY A 1 82 ? -13.370 -3.339 0.825 1.00 64.88 82 GLY A N 1
ATOM 593 C CA . GLY A 1 82 ? -12.552 -3.812 -0.302 1.00 64.88 82 GLY A CA 1
ATOM 594 C C . GLY A 1 82 ? -13.160 -3.592 -1.698 1.00 64.88 82 GLY A C 1
ATOM 595 O O . GLY A 1 82 ? -12.593 -4.044 -2.693 1.00 64.88 82 GLY A O 1
ATOM 596 N N . SER A 1 83 ? -14.292 -2.889 -1.808 1.00 66.50 83 SER A N 1
ATOM 597 C CA . SER A 1 83 ? -14.907 -2.523 -3.090 1.00 66.50 83 SER A CA 1
ATOM 598 C C . SER A 1 83 ? -15.308 -1.048 -3.142 1.00 66.50 83 SER A C 1
ATOM 600 O O . SER A 1 83 ? -15.610 -0.433 -2.121 1.00 66.50 83 SER A O 1
ATOM 602 N N . THR A 1 84 ? -15.301 -0.461 -4.340 1.00 76.94 84 THR A N 1
ATOM 603 C CA . THR A 1 84 ? -15.632 0.956 -4.562 1.00 76.94 84 THR A CA 1
ATOM 604 C C . THR A 1 84 ? -16.735 1.119 -5.596 1.00 76.94 84 THR A C 1
ATOM 606 O O . THR A 1 84 ? -16.832 0.339 -6.547 1.00 76.94 84 THR A O 1
ATOM 609 N N . CYS A 1 85 ? -17.576 2.140 -5.419 1.00 83.69 85 CYS A N 1
ATOM 610 C CA . CYS A 1 85 ? -18.697 2.402 -6.313 1.00 83.69 85 CYS A CA 1
ATOM 611 C C . CYS A 1 85 ? -18.218 3.147 -7.562 1.00 83.69 85 CYS A C 1
ATOM 613 O O . CYS A 1 85 ? -18.083 4.371 -7.565 1.00 83.69 85 CYS A O 1
ATOM 615 N N . LYS A 1 86 ? -17.960 2.413 -8.644 1.00 85.12 86 LYS A N 1
ATOM 616 C CA . LYS A 1 86 ? -17.528 2.980 -9.921 1.00 85.12 86 LYS A CA 1
ATOM 617 C C . LYS A 1 86 ? -18.737 3.350 -10.776 1.00 85.12 86 LYS A C 1
ATOM 619 O O . LYS A 1 86 ? -19.543 2.490 -11.124 1.00 85.12 86 LYS A O 1
ATOM 624 N N . SER A 1 87 ? -18.834 4.616 -11.173 1.00 88.00 87 SER A N 1
ATOM 625 C CA . SER A 1 87 ? -19.823 5.057 -12.162 1.00 88.00 87 SER A CA 1
ATOM 626 C C . SER A 1 87 ? -19.422 4.611 -13.571 1.00 88.00 87 SER A C 1
ATOM 628 O O . SER A 1 87 ? -18.281 4.810 -13.990 1.00 88.00 87 SER A O 1
ATOM 630 N N . TRP A 1 88 ? -20.359 4.004 -14.299 1.00 73.31 88 TRP A N 1
ATOM 631 C CA . TRP A 1 88 ? -20.188 3.634 -15.708 1.00 73.31 88 TRP A CA 1
ATOM 632 C C . TRP A 1 88 ? -20.940 4.586 -16.635 1.00 73.31 88 TRP A C 1
ATOM 634 O O . TRP A 1 88 ? -20.473 4.888 -17.730 1.00 73.31 88 TRP A O 1
ATOM 644 N N . ASN A 1 89 ? -22.108 5.056 -16.199 1.00 90.44 89 ASN A N 1
ATOM 645 C CA . ASN A 1 89 ? -22.897 6.092 -16.855 1.00 90.44 89 ASN A CA 1
ATOM 646 C C . ASN A 1 89 ? -23.844 6.756 -15.835 1.00 90.44 89 ASN A C 1
ATOM 648 O O . ASN A 1 89 ? -23.877 6.378 -14.663 1.00 90.44 89 ASN A O 1
ATOM 652 N N . SER A 1 90 ? -24.635 7.735 -16.282 1.00 91.00 90 SER A N 1
ATOM 653 C CA . SER A 1 90 ? -25.554 8.496 -15.422 1.00 91.00 90 SER A CA 1
ATOM 654 C C . SER A 1 90 ? -26.641 7.654 -14.749 1.00 91.00 90 SER A C 1
ATOM 656 O O . SER A 1 90 ? -27.179 8.076 -13.731 1.00 91.00 90 SER A O 1
ATOM 658 N N . TYR A 1 91 ? -26.964 6.472 -15.273 1.00 93.38 91 TYR A N 1
ATOM 659 C CA . TYR A 1 91 ? -28.009 5.585 -14.755 1.00 93.38 91 TYR A CA 1
ATOM 660 C C . TYR A 1 91 ? -27.453 4.354 -14.028 1.00 93.38 91 TYR A C 1
ATOM 662 O O . TYR A 1 91 ? -28.222 3.620 -13.411 1.00 93.38 91 TYR A O 1
ATOM 670 N N . TYR A 1 92 ? -26.136 4.123 -14.064 1.00 88.94 92 TYR A N 1
ATOM 671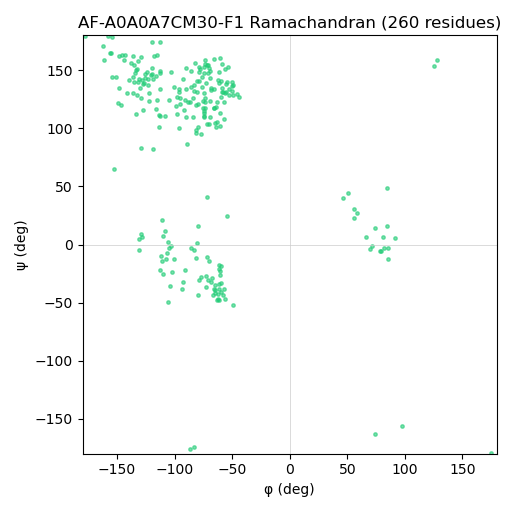 C CA . TYR A 1 92 ? -25.534 2.906 -13.529 1.00 88.94 92 TYR A CA 1
ATOM 672 C C . TYR A 1 92 ? -24.140 3.137 -12.936 1.00 88.94 92 TYR A C 1
ATOM 674 O O . TYR A 1 92 ? -23.185 3.496 -13.634 1.00 88.94 92 TYR A O 1
ATOM 682 N N . SER A 1 93 ? -24.022 2.836 -11.643 1.00 91.94 93 SER A N 1
ATOM 683 C CA . SER A 1 93 ? -22.758 2.674 -10.924 1.00 91.94 93 SER A CA 1
ATOM 684 C C . SER A 1 93 ? -22.704 1.291 -10.289 1.00 91.94 93 SER A C 1
ATOM 686 O O . SER A 1 93 ? -23.714 0.807 -9.782 1.00 91.94 93 SER A O 1
ATOM 688 N N . GLN A 1 94 ? -21.533 0.664 -10.278 1.00 90.19 94 GLN A N 1
ATOM 689 C CA . GLN A 1 94 ? -21.336 -0.698 -9.794 1.00 90.19 94 GLN A CA 1
ATOM 690 C C . GLN A 1 94 ? -20.214 -0.746 -8.760 1.00 90.19 94 GLN A C 1
ATOM 692 O O . GLN A 1 94 ? -19.166 -0.131 -8.960 1.00 90.19 94 GLN A O 1
ATOM 697 N N . CYS A 1 95 ? -20.406 -1.511 -7.688 1.00 85.00 95 CYS A N 1
ATOM 698 C CA . CYS A 1 95 ? -19.310 -1.890 -6.816 1.00 85.00 95 CYS A CA 1
ATOM 699 C C . CYS A 1 95 ? -18.354 -2.755 -7.616 1.00 85.00 95 CYS A C 1
ATOM 701 O O . CYS A 1 95 ? -18.721 -3.814 -8.107 1.00 85.00 95 CYS A O 1
ATOM 703 N N . VAL A 1 96 ? -17.129 -2.304 -7.774 1.00 80.62 96 VAL A N 1
ATOM 704 C CA . VAL A 1 96 ? -16.055 -3.091 -8.371 1.00 80.62 96 VAL A CA 1
ATOM 705 C C . VAL A 1 96 ? -15.011 -3.331 -7.300 1.00 80.62 96 VAL A C 1
ATOM 707 O O . VAL A 1 96 ? -15.009 -2.627 -6.286 1.00 80.62 96 VAL A O 1
ATOM 710 N N . GLU A 1 97 ? -14.127 -4.307 -7.514 1.00 72.25 97 GLU A N 1
ATOM 711 C CA . GLU A 1 97 ? -12.910 -4.413 -6.707 1.00 72.25 97 GLU A CA 1
ATOM 712 C C . GLU A 1 97 ? -12.318 -3.021 -6.568 1.00 72.25 97 GLU A C 1
ATOM 714 O O . GLU A 1 97 ? -12.130 -2.310 -7.567 1.00 72.25 97 GLU A O 1
ATOM 719 N N . ALA A 1 98 ? -12.064 -2.610 -5.329 1.00 59.62 98 ALA A N 1
ATOM 720 C CA . ALA A 1 98 ? -11.190 -1.487 -5.136 1.00 59.62 98 ALA A CA 1
ATOM 721 C C . ALA A 1 98 ? -9.864 -1.942 -5.742 1.00 59.62 98 ALA A C 1
ATOM 723 O O . ALA A 1 98 ? -9.124 -2.725 -5.148 1.00 59.62 98 ALA A O 1
ATOM 724 N N . LYS A 1 99 ? -9.556 -1.470 -6.960 1.00 50.34 99 LYS A N 1
ATOM 725 C CA . LYS A 1 99 ? -8.155 -1.344 -7.350 1.00 50.34 99 LYS A CA 1
ATOM 726 C C . LYS A 1 99 ? -7.497 -0.700 -6.140 1.00 50.34 99 LYS A C 1
ATOM 728 O O . LYS A 1 99 ? -8.072 0.259 -5.629 1.00 50.34 99 LYS A O 1
ATOM 733 N N . ASN A 1 100 ? -6.402 -1.283 -5.658 1.00 50.47 100 ASN A N 1
ATOM 734 C CA . ASN A 1 100 ? -5.706 -0.991 -4.394 1.00 50.47 100 ASN A CA 1
ATOM 735 C C . ASN A 1 100 ? -5.297 0.490 -4.177 1.00 50.47 100 ASN A C 1
ATOM 737 O O . ASN A 1 100 ? -4.342 0.762 -3.462 1.00 50.47 100 ASN A O 1
ATOM 741 N N . THR A 1 101 ? -5.946 1.469 -4.800 1.00 46.72 101 THR A N 1
ATOM 742 C CA . THR A 1 101 ? -5.572 2.868 -4.758 1.00 46.72 101 THR A CA 1
ATOM 743 C C . THR A 1 101 ? -6.512 3.772 -3.981 1.00 46.72 101 THR A C 1
ATOM 745 O O . THR A 1 101 ? -5.978 4.746 -3.489 1.00 46.72 101 THR A O 1
ATOM 748 N N . ASP A 1 102 ? -7.816 3.526 -3.771 1.00 54.81 102 ASP A N 1
ATOM 749 C CA . ASP A 1 102 ? -8.649 4.592 -3.161 1.00 54.81 102 ASP A CA 1
ATOM 750 C C . ASP A 1 102 ? -9.886 4.109 -2.364 1.00 54.81 102 ASP A C 1
ATOM 752 O O . ASP A 1 102 ? -11.026 4.451 -2.683 1.00 54.81 102 ASP A O 1
ATOM 756 N N . ASN A 1 103 ? -9.682 3.389 -1.252 1.00 59.72 103 ASN A N 1
ATOM 757 C CA . ASN A 1 103 ? -10.713 3.124 -0.222 1.00 59.72 103 ASN A CA 1
ATOM 758 C C . ASN A 1 103 ? -11.054 4.384 0.620 1.00 59.72 103 ASN A C 1
ATOM 760 O O . ASN A 1 103 ? -11.176 4.335 1.843 1.00 59.72 103 ASN A O 1
ATOM 764 N N . GLY A 1 104 ? -11.159 5.555 -0.018 1.00 74.12 104 GLY A N 1
ATOM 765 C CA . GLY A 1 104 ? -11.348 6.844 0.664 1.00 74.12 104 GLY A CA 1
ATOM 766 C C . GLY A 1 104 ? -10.095 7.381 1.369 1.00 74.12 104 GLY A C 1
ATOM 767 O O . GLY A 1 104 ? -10.200 8.300 2.188 1.00 74.12 104 GLY A O 1
ATOM 768 N N . LEU A 1 105 ? -8.924 6.812 1.064 1.00 86.50 105 LEU A N 1
ATOM 769 C CA . LEU A 1 105 ? -7.633 7.304 1.537 1.00 86.50 105 LEU A CA 1
ATOM 770 C C . LEU A 1 105 ? -7.245 8.619 0.833 1.00 86.50 105 LEU A C 1
ATOM 772 O O . LEU A 1 105 ? -7.697 8.877 -0.283 1.00 86.50 105 LEU A O 1
ATOM 776 N N . PRO A 1 106 ? -6.408 9.469 1.456 1.00 90.19 106 PRO A N 1
ATOM 777 C CA . PRO A 1 106 ? -5.845 10.631 0.778 1.00 90.19 106 PRO A CA 1
ATOM 778 C C . PRO A 1 106 ? -4.977 10.212 -0.420 1.00 90.19 106 PRO A C 1
ATOM 780 O O . PRO A 1 106 ? -4.306 9.179 -0.383 1.00 90.19 106 PRO A O 1
ATOM 783 N N . LYS A 1 107 ? -4.939 11.043 -1.470 1.00 88.69 107 LYS A N 1
ATOM 784 C CA . LYS A 1 107 ? -4.098 10.805 -2.656 1.00 88.69 107 LYS A CA 1
ATOM 785 C C . LYS A 1 107 ? -2.641 10.566 -2.241 1.00 88.69 107 LYS A C 1
ATOM 787 O O . LYS A 1 107 ? -2.078 11.335 -1.465 1.00 88.69 107 LYS A O 1
ATOM 792 N N . GLY A 1 108 ? -2.015 9.539 -2.814 1.00 91.88 108 GLY A N 1
ATOM 793 C CA . GLY A 1 108 ? -0.640 9.169 -2.470 1.00 91.88 108 GLY A CA 1
ATOM 794 C C . GLY A 1 108 ? -0.532 8.271 -1.247 1.00 91.88 108 GLY A C 1
ATOM 795 O O . GLY A 1 108 ? 0.561 8.126 -0.719 1.00 91.88 108 GLY A O 1
ATOM 796 N N . TRP A 1 109 ? -1.622 7.646 -0.804 1.00 94.38 109 TRP A N 1
ATOM 797 C CA . TRP A 1 109 ? -1.584 6.582 0.193 1.00 94.38 109 TRP A CA 1
ATOM 798 C C . TRP A 1 109 ? -1.996 5.250 -0.419 1.00 94.38 109 TRP A C 1
ATOM 800 O O . TRP A 1 109 ? -2.973 5.159 -1.154 1.00 94.38 109 TRP A O 1
ATOM 810 N N . LEU A 1 110 ? -1.213 4.218 -0.126 1.00 93.69 110 LEU A N 1
ATOM 811 C CA . LEU A 1 110 ? -1.460 2.841 -0.526 1.00 93.69 110 LEU A CA 1
ATOM 812 C C . LEU A 1 110 ? -1.942 2.063 0.695 1.00 93.69 110 LEU A C 1
ATOM 814 O O . LEU A 1 110 ? -1.231 2.028 1.699 1.00 93.69 110 LEU A O 1
ATOM 818 N N . GLU A 1 111 ? -3.108 1.430 0.602 1.00 92.81 111 GLU A N 1
ATOM 819 C CA . GLU A 1 111 ? -3.565 0.458 1.597 1.00 92.81 111 GLU A CA 1
ATOM 820 C C . GLU A 1 111 ? -2.767 -0.843 1.478 1.00 92.81 111 GLU A C 1
ATOM 822 O O . GLU A 1 111 ? -2.479 -1.312 0.381 1.00 92.81 111 GLU A O 1
ATOM 827 N N . LEU A 1 112 ? -2.410 -1.430 2.617 1.00 92.12 112 LEU A N 1
ATOM 828 C CA . LEU A 1 112 ? -1.579 -2.623 2.732 1.00 92.12 112 LEU A CA 1
ATOM 829 C C . LEU A 1 112 ? -2.276 -3.647 3.646 1.00 92.12 112 LEU A C 1
ATOM 831 O O . LEU A 1 112 ? -1.990 -3.710 4.850 1.00 92.12 112 LEU A O 1
ATOM 835 N N . PRO A 1 113 ? -3.210 -4.446 3.101 1.00 83.50 113 PRO A N 1
ATOM 836 C CA . PRO A 1 113 ? -3.929 -5.457 3.868 1.00 83.50 113 PRO A CA 1
ATOM 837 C C . PRO A 1 113 ? -2.985 -6.559 4.344 1.00 83.50 113 PRO A C 1
ATOM 839 O O . PRO A 1 113 ? -2.170 -7.064 3.569 1.00 83.50 113 PRO A O 1
ATOM 842 N N . GLY A 1 114 ? -3.099 -6.938 5.615 1.00 82.38 114 GLY A N 1
ATOM 843 C CA . GLY A 1 114 ? -2.255 -7.952 6.241 1.00 82.38 114 GLY A CA 1
ATOM 844 C C . GLY A 1 114 ? -0.863 -7.455 6.629 1.00 82.38 114 GLY A C 1
ATOM 845 O O . GLY A 1 114 ? -0.134 -8.195 7.278 1.00 82.38 114 GLY A O 1
ATOM 846 N N . PHE A 1 115 ? -0.480 -6.221 6.290 1.00 89.69 115 PHE A N 1
ATOM 847 C CA . PHE A 1 115 ? 0.793 -5.659 6.731 1.00 89.69 115 PHE A CA 1
ATOM 848 C C . PHE A 1 115 ? 0.653 -5.098 8.135 1.00 89.69 115 PHE A C 1
ATOM 850 O O . PHE A 1 115 ? -0.209 -4.257 8.400 1.00 89.69 115 PHE A O 1
ATOM 857 N N . LYS A 1 116 ? 1.595 -5.456 9.000 1.00 92.88 116 LYS A N 1
ATOM 858 C CA . LYS A 1 116 ? 1.869 -4.765 10.253 1.00 92.88 116 LYS A CA 1
ATOM 859 C C . LYS A 1 116 ? 3.248 -4.133 10.171 1.00 92.88 116 LYS A C 1
ATOM 861 O O . LYS A 1 116 ? 4.253 -4.821 10.344 1.00 92.88 116 LYS A O 1
ATOM 866 N N . TRP A 1 117 ? 3.315 -2.828 9.916 1.00 95.19 117 TRP A N 1
ATOM 867 C CA . TRP A 1 117 ? 4.591 -2.121 10.003 1.00 95.19 117 TRP A CA 1
ATOM 868 C C . TRP A 1 117 ? 5.188 -2.257 11.406 1.00 95.19 117 TRP A C 1
ATOM 870 O O . TRP A 1 117 ? 4.516 -1.992 12.406 1.00 95.19 117 TRP A O 1
ATOM 880 N N . THR A 1 118 ? 6.468 -2.617 11.492 1.00 92.44 118 THR A N 1
ATOM 881 C CA . THR A 1 118 ? 7.190 -2.554 12.763 1.00 92.44 118 THR A CA 1
ATOM 882 C C . THR A 1 118 ? 7.640 -1.117 12.989 1.00 92.44 118 THR A C 1
ATOM 884 O O . THR A 1 118 ? 8.637 -0.662 12.423 1.00 92.44 118 THR A O 1
ATOM 887 N N . LEU A 1 119 ? 6.864 -0.391 13.790 1.00 89.12 119 LEU A N 1
ATOM 888 C CA . LEU A 1 119 ? 7.142 1.000 14.133 1.00 89.12 119 LEU A CA 1
ATOM 889 C C . LEU A 1 119 ? 8.220 1.069 15.215 1.00 89.12 119 LEU A C 1
ATOM 891 O O . LEU A 1 119 ? 8.206 0.270 16.151 1.00 89.12 119 LEU A O 1
ATOM 895 N N . LEU A 1 120 ? 9.128 2.036 15.098 1.00 86.44 120 LEU A N 1
ATOM 896 C CA . LEU A 1 120 ? 10.103 2.322 16.146 1.00 86.44 120 LEU A CA 1
ATOM 897 C C . LEU A 1 120 ? 9.424 3.082 17.287 1.00 86.44 120 LEU A C 1
ATOM 899 O O . LEU A 1 120 ? 8.686 4.034 17.034 1.00 86.44 120 LEU A O 1
ATOM 903 N N . ASP A 1 121 ? 9.698 2.707 18.535 1.00 80.75 121 ASP A N 1
ATOM 904 C CA . ASP A 1 121 ? 9.036 3.314 19.698 1.00 80.75 121 ASP A CA 1
ATOM 905 C C . ASP A 1 121 ? 9.277 4.827 19.792 1.00 80.75 121 ASP A C 1
ATOM 907 O O . ASP A 1 121 ? 8.383 5.575 20.179 1.00 80.75 121 ASP A O 1
ATOM 911 N N . ASN A 1 122 ? 10.450 5.293 19.360 1.00 83.12 122 ASN A N 1
ATOM 912 C CA . ASN A 1 122 ? 10.828 6.706 19.360 1.00 83.12 122 ASN A CA 1
ATOM 913 C C . ASN A 1 122 ? 10.320 7.510 18.146 1.00 83.12 122 ASN A C 1
ATOM 915 O O . ASN A 1 122 ? 10.551 8.714 18.096 1.00 83.12 122 ASN A O 1
ATOM 919 N N . ASP A 1 123 ? 9.672 6.872 17.168 1.00 81.81 123 ASP A N 1
ATOM 920 C CA . ASP A 1 123 ? 9.141 7.523 15.956 1.00 81.81 123 ASP A CA 1
ATOM 921 C C . ASP A 1 123 ? 7.658 7.186 15.709 1.00 81.81 123 ASP A C 1
ATOM 923 O O . ASP A 1 123 ? 7.089 7.553 14.680 1.00 81.81 123 ASP A O 1
ATOM 927 N N . SER A 1 124 ? 7.013 6.488 16.649 1.00 82.88 124 SER A N 1
ATOM 928 C CA . SER A 1 124 ? 5.597 6.133 16.562 1.00 82.88 124 SER A CA 1
ATOM 929 C C . SER A 1 124 ? 4.727 7.055 17.416 1.00 82.88 124 SER A C 1
ATOM 931 O O . SER A 1 124 ? 5.055 7.339 18.566 1.00 82.88 124 SER A O 1
ATOM 933 N N . GLY A 1 125 ? 3.601 7.500 16.862 1.00 84.56 125 GLY A N 1
ATOM 934 C CA . GLY A 1 125 ? 2.575 8.270 17.563 1.00 84.56 125 GLY A CA 1
ATOM 935 C C . GLY A 1 125 ? 1.237 7.537 17.566 1.00 84.56 125 GLY A C 1
ATOM 936 O O . GLY A 1 125 ? 0.877 6.897 16.577 1.00 84.56 125 GLY A O 1
ATOM 937 N N . PHE A 1 126 ? 0.498 7.636 18.670 1.00 88.69 126 PHE A N 1
ATOM 938 C CA . PHE A 1 126 ? -0.911 7.242 18.720 1.00 88.69 126 PHE A CA 1
ATOM 939 C C . PHE A 1 126 ? -1.795 8.400 18.265 1.00 88.69 126 PHE A C 1
ATOM 941 O O . PHE A 1 126 ? -1.449 9.564 18.473 1.00 88.69 126 PHE A O 1
ATOM 948 N N . THR A 1 127 ? -2.938 8.076 17.664 1.00 89.19 127 THR A N 1
ATOM 949 C CA . THR A 1 127 ? -3.960 9.066 17.304 1.00 89.19 127 THR A CA 1
ATOM 950 C C . THR A 1 127 ? -5.337 8.592 17.755 1.00 89.19 127 THR A C 1
ATOM 952 O O . THR A 1 127 ? -5.563 7.393 17.929 1.00 89.19 127 THR A O 1
ATOM 955 N N . ASP A 1 128 ? -6.269 9.533 17.909 1.00 90.00 128 ASP A N 1
ATOM 956 C CA . ASP A 1 128 ? -7.656 9.258 18.312 1.00 90.00 128 ASP A CA 1
ATOM 957 C C . ASP A 1 128 ? -8.538 8.767 17.149 1.00 90.00 128 ASP A C 1
ATOM 959 O O . ASP A 1 128 ? -9.769 8.791 17.231 1.00 90.00 128 ASP A O 1
ATOM 963 N N . ALA A 1 129 ? -7.931 8.342 16.036 1.00 91.75 129 ALA A N 1
ATOM 964 C CA . ALA A 1 129 ? -8.659 7.854 14.876 1.00 91.75 129 ALA A CA 1
ATOM 965 C C . ALA A 1 129 ? -9.538 6.645 15.235 1.00 91.75 129 ALA A C 1
ATOM 967 O O . ALA A 1 129 ? -9.095 5.710 15.899 1.00 91.75 129 ALA A O 1
ATOM 968 N N . GLN A 1 130 ? -10.783 6.663 14.756 1.00 89.38 130 GLN A N 1
ATOM 969 C CA . GLN A 1 130 ? -11.794 5.632 15.032 1.00 89.38 130 GLN A CA 1
ATOM 970 C C . GLN A 1 130 ? -11.998 4.666 13.854 1.00 89.38 130 GLN A C 1
ATOM 972 O O . GLN A 1 130 ? -12.780 3.722 13.940 1.00 89.38 130 GLN A O 1
ATOM 977 N N . SER A 1 131 ? -11.284 4.885 12.750 1.00 89.06 131 SER A N 1
ATOM 978 C CA . SER A 1 131 ? -11.292 4.020 11.577 1.00 89.06 131 SER A CA 1
ATOM 979 C C . SER A 1 131 ? -9.917 3.990 10.910 1.00 89.06 131 SER A C 1
ATOM 981 O O . SER A 1 131 ? -9.094 4.886 11.116 1.00 89.06 131 SER A O 1
ATOM 983 N N . PHE A 1 132 ? -9.677 2.992 10.054 1.00 90.12 132 PHE A N 1
ATOM 984 C CA . PHE A 1 132 ? -8.461 2.931 9.240 1.00 90.12 132 PHE A CA 1
ATOM 985 C C . PHE A 1 132 ? -8.300 4.174 8.350 1.00 90.12 132 PHE A C 1
ATOM 987 O O . PHE A 1 132 ? -7.225 4.764 8.299 1.00 90.12 132 PHE A O 1
ATOM 994 N N . VAL A 1 133 ? -9.377 4.632 7.709 1.00 89.06 133 VAL A N 1
ATOM 995 C CA . VAL A 1 133 ? -9.337 5.825 6.853 1.00 89.06 133 VAL A CA 1
ATOM 996 C C . VAL A 1 133 ? -8.967 7.072 7.660 1.00 89.06 133 VAL A C 1
ATOM 998 O O . VAL A 1 133 ? -8.129 7.861 7.224 1.00 89.06 133 VAL A O 1
ATOM 1001 N N . ASP A 1 134 ? -9.533 7.241 8.857 1.00 90.12 134 ASP A N 1
ATOM 1002 C CA . ASP A 1 134 ? -9.188 8.368 9.732 1.00 90.12 134 ASP A CA 1
ATOM 1003 C C . ASP A 1 134 ? -7.758 8.253 10.265 1.00 90.12 134 ASP A C 1
ATOM 1005 O O . ASP A 1 134 ? -7.074 9.263 10.420 1.00 90.12 134 ASP A O 1
ATOM 1009 N N . CYS A 1 135 ? -7.271 7.028 10.472 1.00 94.56 135 CYS A N 1
ATOM 1010 C CA . CYS A 1 135 ? -5.888 6.772 10.849 1.00 94.56 135 CYS A CA 1
ATOM 1011 C C . CYS A 1 135 ? -4.931 7.275 9.764 1.00 94.56 135 CYS A C 1
ATOM 1013 O O . CYS A 1 135 ? -4.013 8.046 10.052 1.00 94.56 135 CYS A O 1
ATOM 1015 N N . VAL A 1 136 ? -5.197 6.942 8.500 1.00 95.06 136 VAL A N 1
ATOM 1016 C CA . VAL A 1 136 ? -4.397 7.425 7.369 1.00 95.06 136 VAL A CA 1
ATOM 1017 C C . VAL A 1 136 ? -4.512 8.942 7.202 1.00 95.06 136 VAL A C 1
ATOM 1019 O O . VAL A 1 136 ? -3.497 9.608 7.022 1.00 95.06 136 VAL A O 1
ATOM 1022 N N . LYS A 1 137 ? -5.709 9.527 7.338 1.00 92.75 137 LYS A N 1
ATOM 1023 C CA . LYS A 1 137 ? -5.881 10.993 7.312 1.00 92.75 137 LYS A CA 1
ATOM 1024 C C . LYS A 1 137 ? -5.086 11.684 8.419 1.00 92.75 137 LYS A C 1
ATOM 1026 O O . LYS A 1 137 ? -4.463 12.709 8.164 1.00 92.75 137 LYS A O 1
ATOM 1031 N N . SER A 1 138 ? -5.059 11.110 9.623 1.00 92.31 138 SER A N 1
ATOM 1032 C CA . SER A 1 138 ? -4.262 11.644 10.733 1.00 92.31 138 SER A CA 1
ATOM 1033 C C . SER A 1 138 ? -2.758 11.584 10.446 1.00 92.31 138 SER A C 1
ATOM 1035 O O . SER A 1 138 ? -2.027 12.506 10.800 1.00 92.31 138 SER A O 1
ATOM 1037 N N . ALA A 1 139 ? -2.298 10.550 9.734 1.00 93.12 139 ALA A N 1
ATOM 1038 C CA . ALA A 1 139 ? -0.916 10.449 9.275 1.00 93.12 139 ALA A CA 1
ATOM 1039 C C . ALA A 1 139 ? -0.588 11.449 8.149 1.00 93.12 139 ALA A C 1
ATOM 1041 O O . ALA A 1 139 ? 0.550 11.899 8.029 1.00 93.12 139 ALA A O 1
ATOM 1042 N N . ASP A 1 140 ? -1.572 11.795 7.315 1.00 92.56 140 ASP A N 1
ATOM 1043 C CA . ASP A 1 140 ? -1.395 12.736 6.208 1.00 92.56 140 ASP A CA 1
ATOM 1044 C C . ASP A 1 140 ? -1.253 14.191 6.676 1.00 92.56 140 ASP A C 1
ATOM 1046 O O . ASP A 1 140 ? -0.576 14.997 6.033 1.00 92.56 140 ASP A O 1
ATOM 1050 N N . THR A 1 141 ? -1.837 14.518 7.830 1.00 87.56 141 THR A N 1
ATOM 1051 C CA . THR A 1 141 ? -1.622 15.805 8.495 1.00 87.56 141 THR A CA 1
ATOM 1052 C C . THR A 1 141 ? -0.244 15.873 9.153 1.00 87.56 141 THR A C 1
ATOM 1054 O O . THR A 1 141 ? 0.275 14.872 9.645 1.00 87.56 141 THR A O 1
ATOM 1057 N N . LYS A 1 142 ? 0.367 17.068 9.194 1.00 82.19 142 LYS A N 1
ATOM 1058 C CA . LYS A 1 142 ? 1.615 17.262 9.950 1.00 82.19 142 LYS A CA 1
ATOM 1059 C C . LYS A 1 142 ? 1.397 16.888 11.413 1.00 82.19 142 LYS A C 1
ATOM 1061 O O . LYS A 1 142 ? 0.453 17.367 12.038 1.00 82.19 142 LYS A O 1
ATOM 1066 N N . ALA A 1 143 ? 2.307 16.084 11.954 1.00 81.00 143 ALA A N 1
ATOM 1067 C CA . ALA A 1 143 ? 2.296 15.761 13.369 1.00 81.00 143 ALA A CA 1
ATOM 1068 C C . ALA A 1 143 ? 2.590 17.013 14.214 1.00 81.00 143 ALA A C 1
ATOM 1070 O O . ALA A 1 143 ? 3.167 17.992 13.735 1.00 81.00 143 ALA A O 1
ATOM 1071 N N . SER A 1 144 ? 2.201 16.976 15.489 1.00 78.19 144 SER A N 1
ATOM 1072 C CA . SER A 1 144 ? 2.397 18.079 16.442 1.00 78.19 144 SER A CA 1
ATOM 1073 C C . SER A 1 144 ? 3.870 18.437 16.670 1.00 78.19 144 SER A C 1
ATOM 1075 O O . SER A 1 144 ? 4.182 19.585 16.970 1.00 78.19 144 SER A O 1
ATOM 1077 N N . ASP A 1 145 ? 4.776 17.477 16.473 1.00 81.12 145 ASP A N 1
ATOM 1078 C CA . ASP A 1 145 ? 6.233 17.661 16.491 1.00 81.12 145 ASP A CA 1
ATOM 1079 C C . ASP A 1 145 ? 6.798 18.240 15.173 1.00 81.12 145 ASP A C 1
ATOM 1081 O O . ASP A 1 145 ? 8.006 18.418 15.029 1.00 81.12 145 ASP A O 1
ATOM 1085 N N . GLY A 1 146 ? 5.936 18.531 14.192 1.00 83.38 146 GLY A N 1
ATOM 1086 C CA . GLY A 1 146 ? 6.295 19.056 12.876 1.00 83.38 146 GLY A CA 1
ATOM 1087 C C . GLY A 1 146 ? 6.751 18.001 11.863 1.00 83.38 146 GLY A C 1
ATOM 1088 O O . GLY A 1 146 ? 6.989 18.355 10.700 1.00 83.38 146 GLY A O 1
ATOM 1089 N N . SER A 1 147 ? 6.853 16.728 12.262 1.00 84.31 147 SER A N 1
ATOM 1090 C CA . SER A 1 147 ? 7.255 15.628 11.384 1.00 84.31 147 SER A CA 1
ATOM 1091 C C . SER A 1 147 ? 6.153 15.238 10.392 1.00 84.31 147 SER A C 1
ATOM 1093 O O . SER A 1 147 ? 4.959 15.479 10.596 1.00 84.31 147 SER A O 1
ATOM 1095 N N . THR A 1 148 ? 6.568 14.642 9.272 1.00 87.19 148 THR A N 1
ATOM 1096 C CA . THR A 1 148 ? 5.655 14.033 8.295 1.00 87.19 148 THR A CA 1
ATOM 1097 C C . THR A 1 148 ? 5.600 12.538 8.550 1.00 87.19 148 THR A C 1
ATOM 1099 O O . THR A 1 148 ? 6.642 11.882 8.583 1.00 87.19 148 THR A O 1
ATOM 1102 N N . ARG A 1 149 ? 4.392 11.994 8.702 1.00 93.44 149 ARG A N 1
ATOM 1103 C CA . ARG A 1 149 ? 4.193 10.553 8.831 1.00 93.44 149 ARG A CA 1
ATOM 1104 C C . ARG A 1 149 ? 3.987 9.958 7.443 1.00 93.44 149 ARG A C 1
ATOM 1106 O O . ARG A 1 149 ? 3.259 10.499 6.614 1.00 93.44 149 ARG A O 1
ATOM 1113 N N . PHE A 1 150 ? 4.672 8.854 7.187 1.00 94.94 150 PHE A N 1
ATOM 1114 C CA . PHE A 1 150 ? 4.614 8.138 5.911 1.00 94.94 150 PHE A CA 1
ATOM 1115 C C . PHE A 1 150 ? 3.939 6.778 6.052 1.00 94.94 150 PHE A C 1
ATOM 1117 O O . PHE A 1 150 ? 3.664 6.129 5.050 1.00 94.94 150 PHE A O 1
ATOM 1124 N N . PHE A 1 151 ? 3.686 6.339 7.283 1.00 96.50 151 PHE A N 1
ATOM 1125 C CA . PHE A 1 151 ? 3.176 5.012 7.579 1.00 96.50 151 PHE A CA 1
ATOM 1126 C C . PHE A 1 151 ? 2.057 5.113 8.605 1.00 96.50 151 PHE A C 1
ATOM 1128 O O . PHE A 1 151 ? 2.157 5.881 9.566 1.00 96.50 151 PHE A O 1
ATOM 1135 N N . ALA A 1 152 ? 1.015 4.316 8.404 1.00 96.19 152 ALA A N 1
ATOM 1136 C CA . ALA A 1 152 ? -0.097 4.160 9.330 1.00 96.19 152 ALA A CA 1
ATOM 1137 C C . ALA A 1 152 ? -0.351 2.667 9.556 1.00 96.19 152 ALA A C 1
ATOM 1139 O O . ALA A 1 152 ? -0.228 1.872 8.626 1.00 96.19 152 ALA A O 1
ATOM 1140 N N . VAL A 1 153 ? -0.695 2.292 10.782 1.00 96.12 153 VAL A N 1
ATOM 1141 C CA . VAL A 1 153 ? -1.044 0.929 11.188 1.00 96.12 153 VAL A CA 1
ATOM 1142 C C . VAL A 1 153 ? -2.364 0.994 11.932 1.00 96.12 153 VAL A C 1
ATOM 1144 O O . VAL A 1 153 ? -2.494 1.737 12.907 1.00 96.12 153 VAL A O 1
ATOM 1147 N N . TRP A 1 154 ? -3.325 0.197 11.481 1.00 94.12 154 TRP A N 1
ATOM 1148 C CA . TRP A 1 154 ? -4.608 0.002 12.131 1.00 94.12 154 TRP A CA 1
ATOM 1149 C C . TRP A 1 154 ? -4.706 -1.429 12.643 1.00 94.12 154 TRP A C 1
ATOM 1151 O O . TRP A 1 154 ? -4.760 -2.393 11.877 1.00 94.12 154 TRP A O 1
ATOM 1161 N N . GLU A 1 155 ? -4.704 -1.558 13.963 1.00 91.62 155 GLU A N 1
ATOM 1162 C CA . GLU A 1 155 ? -4.715 -2.839 14.660 1.00 91.62 155 GLU A CA 1
ATOM 1163 C C . GLU A 1 155 ? -5.607 -2.722 15.895 1.00 91.62 155 GLU A C 1
ATOM 1165 O O . GLU A 1 155 ? -5.446 -1.796 16.687 1.00 91.62 155 GLU A O 1
ATOM 1170 N N . ASN A 1 156 ? -6.537 -3.666 16.081 1.00 86.19 156 ASN A N 1
ATOM 1171 C CA . ASN A 1 156 ? -7.403 -3.735 17.268 1.00 86.19 156 ASN A CA 1
ATOM 1172 C C . ASN A 1 156 ? -8.109 -2.405 17.596 1.00 86.19 156 ASN A C 1
ATOM 1174 O O . ASN A 1 156 ? -8.130 -1.967 18.747 1.00 86.19 156 ASN A O 1
ATOM 1178 N N . SER A 1 157 ? -8.648 -1.743 16.566 1.00 87.81 157 SER A N 1
ATOM 1179 C CA . SER A 1 157 ? -9.296 -0.426 16.666 1.00 87.81 157 SER A CA 1
ATOM 1180 C C . SER A 1 157 ? -8.399 0.682 17.230 1.00 87.81 157 SER A C 1
ATOM 1182 O O . SER A 1 157 ? -8.881 1.630 17.847 1.00 87.81 157 SER A O 1
ATOM 1184 N N . ARG A 1 158 ? -7.081 0.559 17.049 1.00 91.88 158 ARG A N 1
ATOM 1185 C CA . ARG A 1 158 ? -6.095 1.568 17.432 1.00 91.88 158 ARG A CA 1
ATOM 1186 C C . ARG A 1 158 ? -5.277 1.980 16.223 1.00 91.88 158 ARG A C 1
ATOM 1188 O O . ARG A 1 158 ? -4.812 1.138 15.455 1.00 91.88 158 ARG A O 1
ATOM 1195 N N . CYS A 1 159 ? -5.060 3.285 16.110 1.00 94.81 159 CYS A N 1
ATOM 1196 C CA . CYS A 1 159 ? -4.188 3.863 15.107 1.00 94.81 159 CYS A CA 1
ATOM 1197 C C . CYS A 1 159 ? -2.796 4.128 15.674 1.00 94.81 159 CYS A C 1
ATOM 1199 O O . CYS A 1 159 ? -2.645 4.732 16.741 1.00 94.81 159 CYS A O 1
ATOM 1201 N N . ARG A 1 160 ? -1.776 3.727 14.916 1.00 94.56 160 ARG A N 1
ATOM 1202 C CA . ARG A 1 160 ? -0.399 4.175 15.109 1.00 94.56 160 ARG A CA 1
ATOM 1203 C C . ARG A 1 160 ? 0.150 4.724 13.804 1.00 94.56 160 ARG A C 1
ATOM 1205 O O . ARG A 1 160 ? -0.049 4.129 12.749 1.00 94.56 160 ARG A O 1
ATOM 1212 N N . VAL A 1 161 ? 0.879 5.826 13.881 1.00 95.12 161 VAL A N 1
ATOM 1213 C CA . VAL A 1 161 ? 1.505 6.479 12.726 1.00 95.12 161 VAL A CA 1
ATOM 1214 C C . VAL A 1 161 ? 3.004 6.618 12.956 1.00 95.12 161 VAL A C 1
ATOM 1216 O O . VAL A 1 161 ? 3.434 6.757 14.099 1.00 95.12 161 VAL A O 1
ATOM 1219 N N . ALA A 1 162 ? 3.807 6.574 11.895 1.00 94.62 162 ALA A N 1
ATOM 1220 C CA . ALA A 1 162 ? 5.257 6.746 11.997 1.00 94.62 162 ALA A CA 1
ATOM 1221 C C . ALA A 1 162 ? 5.864 7.411 10.761 1.00 94.62 162 ALA A C 1
ATOM 1223 O O . ALA A 1 162 ? 5.264 7.448 9.681 1.00 94.62 162 ALA A O 1
ATOM 1224 N N . SER A 1 163 ? 7.081 7.925 10.920 1.00 92.75 163 SER A N 1
ATOM 1225 C CA . SER A 1 163 ? 7.841 8.565 9.839 1.00 92.75 163 SER A CA 1
ATOM 1226 C C . SER A 1 163 ? 8.761 7.573 9.126 1.00 92.75 163 SER A C 1
ATOM 1228 O O . SER A 1 163 ? 9.006 7.697 7.928 1.00 92.75 163 SER A O 1
ATOM 1230 N N . THR A 1 164 ? 9.271 6.580 9.851 1.00 90.44 164 THR A N 1
ATOM 1231 C CA . THR A 1 164 ? 10.275 5.621 9.399 1.00 90.44 164 THR A CA 1
ATOM 1232 C C . THR A 1 164 ? 9.908 4.210 9.839 1.00 90.44 164 THR A C 1
ATOM 1234 O O . THR A 1 164 ? 9.678 3.939 11.014 1.00 90.44 164 THR A O 1
ATOM 1237 N N . VAL A 1 165 ? 9.940 3.284 8.884 1.00 91.75 165 VAL A N 1
ATOM 1238 C CA . VAL A 1 165 ? 9.810 1.842 9.115 1.00 91.75 165 VAL A CA 1
ATOM 1239 C C . VAL A 1 165 ? 10.880 1.117 8.308 1.00 91.75 165 VAL A C 1
ATOM 1241 O O . VAL A 1 165 ? 11.269 1.570 7.229 1.00 91.75 165 VAL A O 1
ATOM 1244 N N . TYR A 1 166 ? 11.369 -0.002 8.832 1.00 90.69 166 TYR A N 1
ATOM 1245 C CA . TYR A 1 166 ? 12.399 -0.817 8.171 1.00 90.69 166 TYR A CA 1
ATOM 1246 C C . TYR A 1 166 ? 11.878 -2.177 7.714 1.00 90.69 166 TYR A C 1
ATOM 1248 O O . TYR A 1 166 ? 12.459 -2.800 6.826 1.00 90.69 166 TYR A O 1
ATOM 1256 N N . LYS A 1 167 ? 10.791 -2.639 8.332 1.00 92.62 167 LYS A N 1
ATOM 1257 C CA . LYS A 1 167 ? 10.241 -3.976 8.147 1.00 92.62 167 LYS A CA 1
ATOM 1258 C C . LYS A 1 167 ? 8.752 -4.002 8.480 1.00 92.62 167 LYS A C 1
ATOM 1260 O O . LYS A 1 167 ? 8.228 -3.082 9.114 1.00 92.62 167 LYS A O 1
ATOM 1265 N N . TYR A 1 168 ? 8.100 -5.070 8.056 1.00 93.88 168 TYR A N 1
ATOM 1266 C CA . TYR A 1 168 ? 6.728 -5.405 8.406 1.00 93.88 168 TYR A CA 1
ATOM 1267 C C . TYR A 1 168 ? 6.640 -6.893 8.729 1.00 93.88 168 TYR A C 1
ATOM 1269 O O . TYR A 1 168 ? 7.491 -7.681 8.312 1.00 93.88 168 TYR A O 1
ATOM 1277 N N . ASP A 1 169 ? 5.572 -7.268 9.412 1.00 90.69 169 ASP A N 1
ATOM 1278 C CA . ASP A 1 169 ? 5.131 -8.649 9.531 1.00 90.69 169 ASP A CA 1
ATOM 1279 C C . ASP A 1 169 ? 3.802 -8.823 8.801 1.00 90.69 169 ASP A C 1
ATOM 1281 O O . ASP A 1 169 ? 2.990 -7.896 8.754 1.00 90.69 169 ASP A O 1
ATOM 1285 N N . MET A 1 170 ? 3.581 -10.008 8.232 1.00 85.06 170 MET A N 1
ATOM 1286 C CA . MET A 1 170 ? 2.274 -10.373 7.695 1.00 85.06 170 MET A CA 1
ATOM 1287 C C . MET A 1 170 ? 1.405 -10.898 8.838 1.00 85.06 170 MET A C 1
ATOM 1289 O O . MET A 1 170 ? 1.671 -11.970 9.381 1.00 85.06 170 MET A O 1
ATOM 1293 N N . VAL A 1 171 ? 0.389 -10.130 9.227 1.00 81.81 171 VAL A N 1
ATOM 1294 C CA . VAL A 1 171 ? -0.498 -10.425 10.356 1.00 81.81 171 VAL A CA 1
ATOM 1295 C C . VAL A 1 171 ? -1.956 -10.362 9.888 1.00 81.81 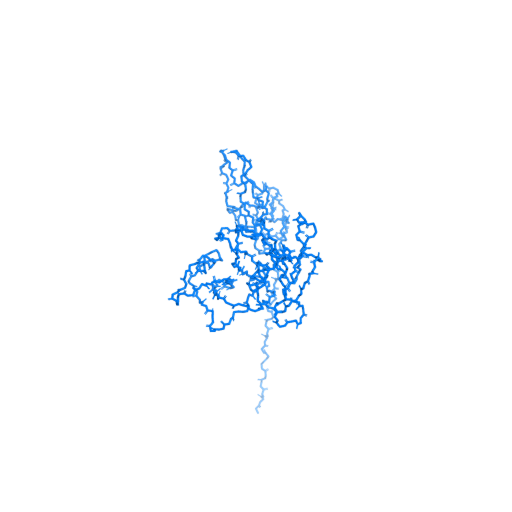171 VAL A C 1
ATOM 1297 O O . VAL A 1 171 ? -2.431 -9.285 9.517 1.00 81.81 171 VAL A O 1
ATOM 1300 N N . PRO A 1 172 ? -2.695 -11.488 9.912 1.00 75.31 172 PRO A N 1
ATOM 1301 C CA . PRO A 1 172 ? -4.118 -11.498 9.588 1.00 75.31 172 PRO A CA 1
ATOM 1302 C C . PRO A 1 172 ? -4.913 -10.515 10.456 1.00 75.31 172 PRO A C 1
ATOM 1304 O O . PRO A 1 172 ? -4.680 -10.406 11.658 1.00 75.31 172 PRO A O 1
ATOM 1307 N N . GLY A 1 173 ? -5.858 -9.797 9.847 1.00 73.19 173 GLY A N 1
ATOM 1308 C CA . GLY A 1 173 ? -6.711 -8.826 10.543 1.00 73.19 173 GLY A CA 1
ATOM 1309 C C . GLY A 1 173 ? -6.065 -7.463 10.823 1.00 73.19 173 GLY A C 1
ATOM 1310 O O . GLY A 1 173 ? -6.763 -6.548 11.256 1.00 73.19 173 GLY A O 1
ATOM 1311 N N . VAL A 1 174 ? -4.771 -7.285 10.537 1.00 84.75 174 VAL A N 1
ATOM 1312 C CA . VAL A 1 174 ? -4.110 -5.971 10.573 1.00 84.75 174 VAL A CA 1
ATOM 1313 C C . VAL A 1 174 ? -4.149 -5.347 9.184 1.00 84.75 174 VAL A C 1
ATOM 1315 O O . VAL A 1 174 ? -4.004 -6.033 8.174 1.00 84.75 174 VAL A O 1
ATOM 1318 N N . THR A 1 175 ? -4.343 -4.033 9.118 1.00 89.38 175 THR A N 1
ATOM 1319 C CA . THR A 1 175 ? -4.212 -3.271 7.871 1.00 89.38 175 THR A CA 1
ATOM 1320 C C . THR A 1 175 ? -3.317 -2.071 8.112 1.00 89.38 175 THR A C 1
ATOM 1322 O O . THR A 1 175 ? -3.453 -1.366 9.113 1.00 89.38 175 THR A O 1
ATOM 1325 N N . SER A 1 176 ? -2.387 -1.837 7.197 1.00 95.50 176 SER A N 1
ATOM 1326 C CA . SER A 1 176 ? -1.510 -0.671 7.235 1.00 95.50 176 SER A CA 1
ATOM 1327 C C . SER A 1 176 ? -1.681 0.193 5.992 1.00 95.50 176 SER A C 1
ATOM 1329 O O . SER A 1 176 ? -2.382 -0.170 5.054 1.00 95.50 176 SER A O 1
ATOM 1331 N N . ALA A 1 177 ? -1.020 1.344 5.973 1.00 95.62 177 ALA A N 1
ATOM 1332 C CA . ALA A 1 177 ? -0.858 2.150 4.777 1.00 95.62 177 ALA A CA 1
ATOM 1333 C C . ALA A 1 177 ? 0.566 2.693 4.664 1.00 95.62 177 ALA A C 1
ATOM 1335 O O . ALA A 1 177 ? 1.269 2.837 5.672 1.00 95.62 177 ALA A O 1
ATOM 1336 N N . ALA A 1 178 ? 0.975 3.015 3.441 1.00 96.19 178 ALA A N 1
ATOM 1337 C CA . ALA A 1 178 ? 2.210 3.738 3.166 1.00 96.19 178 ALA A CA 1
ATOM 1338 C C . ALA A 1 178 ? 1.972 4.888 2.192 1.00 96.19 178 ALA A C 1
ATOM 1340 O O . ALA A 1 178 ? 1.241 4.753 1.209 1.00 96.19 178 ALA A O 1
ATOM 1341 N N . LYS A 1 179 ? 2.626 6.013 2.461 1.00 95.56 179 LYS A N 1
ATOM 1342 C CA . LYS A 1 179 ? 2.602 7.196 1.614 1.00 95.56 179 LYS A CA 1
ATOM 1343 C C . LYS A 1 179 ? 3.626 7.063 0.486 1.00 95.56 179 LYS A C 1
ATOM 1345 O O . LYS A 1 179 ? 4.761 6.650 0.713 1.00 95.56 179 LYS A O 1
ATOM 1350 N N . TYR A 1 180 ? 3.236 7.450 -0.719 1.00 95.56 180 TYR A N 1
ATOM 1351 C CA . TYR A 1 180 ? 4.057 7.490 -1.923 1.00 95.56 180 TYR A CA 1
ATOM 1352 C C . TYR A 1 180 ? 3.684 8.708 -2.780 1.00 95.56 180 TYR A C 1
ATOM 1354 O O . TYR A 1 180 ? 2.627 9.320 -2.612 1.00 95.56 180 TYR A O 1
ATOM 1362 N N . ASN A 1 181 ? 4.549 9.081 -3.724 1.00 95.06 181 ASN A N 1
ATOM 1363 C CA . ASN A 1 181 ? 4.233 10.147 -4.669 1.00 95.06 181 ASN A CA 1
ATOM 1364 C C . ASN A 1 181 ? 3.321 9.612 -5.787 1.00 95.06 181 ASN A C 1
ATOM 1366 O O . ASN A 1 181 ? 3.799 8.974 -6.724 1.00 95.06 181 ASN A O 1
ATOM 1370 N N . ALA A 1 182 ? 2.019 9.892 -5.698 1.00 93.38 182 ALA A N 1
ATOM 1371 C CA . ALA A 1 182 ? 1.029 9.459 -6.688 1.00 93.38 182 ALA A CA 1
ATOM 1372 C C . ALA A 1 182 ? 1.126 10.164 -8.050 1.00 93.38 182 ALA A C 1
ATOM 1374 O O . ALA A 1 182 ? 0.510 9.691 -9.009 1.00 93.38 182 ALA A O 1
ATOM 1375 N N . ASP A 1 183 ? 1.865 11.269 -8.160 1.00 93.31 183 ASP A N 1
ATOM 1376 C CA . ASP A 1 183 ? 2.130 11.907 -9.454 1.00 93.31 183 ASP A CA 1
ATOM 1377 C C . ASP A 1 183 ? 3.231 11.162 -10.217 1.00 93.31 183 ASP A C 1
ATOM 1379 O O . ASP A 1 183 ? 3.178 11.073 -11.440 1.00 93.31 183 ASP A O 1
ATOM 1383 N N . THR A 1 184 ? 4.174 10.552 -9.495 1.00 95.50 184 THR A N 1
ATOM 1384 C CA . THR A 1 184 ? 5.288 9.796 -10.085 1.00 95.50 184 THR A CA 1
ATOM 1385 C C . THR A 1 184 ? 4.990 8.307 -10.220 1.00 95.50 184 THR A C 1
ATOM 1387 O O . THR A 1 184 ? 5.400 7.691 -11.199 1.00 95.50 184 THR A O 1
ATOM 1390 N N . TYR A 1 185 ? 4.311 7.708 -9.240 1.00 96.38 185 TYR A N 1
ATOM 1391 C CA . TYR A 1 185 ? 4.166 6.259 -9.138 1.00 96.38 185 TYR A CA 1
ATOM 1392 C C . TYR A 1 185 ? 2.709 5.797 -9.198 1.00 96.38 185 TYR A C 1
ATOM 1394 O O . TYR A 1 185 ? 1.773 6.488 -8.790 1.00 96.38 185 TYR A O 1
ATOM 1402 N N . GLU A 1 186 ? 2.534 4.574 -9.684 1.00 93.00 186 GLU A N 1
ATOM 1403 C CA . GLU A 1 186 ? 1.371 3.723 -9.461 1.00 93.00 186 GLU A CA 1
ATOM 1404 C C . GLU A 1 186 ? 1.849 2.489 -8.690 1.00 93.00 186 GLU A C 1
ATOM 1406 O O . GLU A 1 186 ? 2.683 1.728 -9.189 1.00 93.00 186 GLU A O 1
ATOM 1411 N N . CYS A 1 187 ? 1.354 2.315 -7.463 1.00 94.75 187 CYS A N 1
ATOM 1412 C CA . CYS A 1 187 ? 1.766 1.232 -6.576 1.00 94.75 187 CYS A CA 1
ATOM 1413 C C . CYS A 1 187 ? 0.635 0.233 -6.325 1.00 94.75 187 CYS A C 1
ATOM 1415 O O . CYS A 1 187 ? -0.541 0.590 -6.298 1.00 94.75 187 CYS A O 1
ATOM 1417 N N . THR A 1 188 ? 0.996 -1.028 -6.114 1.00 90.88 188 THR A N 1
ATOM 1418 C CA . THR A 1 188 ? 0.076 -2.126 -5.815 1.00 90.88 188 THR A CA 1
ATOM 1419 C C . THR A 1 188 ? 0.602 -2.927 -4.629 1.00 90.88 188 THR A C 1
ATOM 1421 O O . THR A 1 188 ? 1.765 -3.336 -4.601 1.00 90.88 188 THR A O 1
ATOM 1424 N N . ALA A 1 189 ? -0.266 -3.124 -3.640 1.00 88.75 189 ALA A N 1
ATOM 1425 C CA . ALA A 1 189 ? 0.002 -3.903 -2.438 1.00 88.75 189 ALA A CA 1
ATOM 1426 C C . ALA A 1 189 ? 0.023 -5.409 -2.717 1.00 88.75 189 ALA A C 1
ATOM 1428 O O . ALA A 1 189 ? -0.581 -5.869 -3.688 1.00 88.75 189 ALA A O 1
ATOM 1429 N N . ASN A 1 190 ? 0.668 -6.177 -1.834 1.00 83.62 190 ASN A N 1
ATOM 1430 C CA . ASN A 1 190 ? 0.769 -7.640 -1.913 1.00 83.62 190 ASN A CA 1
ATOM 1431 C C . ASN A 1 190 ? 1.149 -8.138 -3.319 1.00 83.62 190 ASN A C 1
ATOM 1433 O O . ASN A 1 190 ? 0.573 -9.101 -3.821 1.00 83.62 190 ASN A O 1
ATOM 1437 N N . SER A 1 191 ? 2.067 -7.438 -3.988 1.00 88.56 191 SER A N 1
ATOM 1438 C CA . SER A 1 191 ? 2.386 -7.661 -5.397 1.00 88.56 191 SER A CA 1
ATOM 1439 C C . SER A 1 191 ? 3.873 -7.468 -5.706 1.00 88.56 191 SER A C 1
ATOM 1441 O O . SER A 1 191 ? 4.597 -6.791 -4.976 1.00 88.56 191 SER A O 1
ATOM 1443 N N . ASP A 1 192 ? 4.327 -8.055 -6.812 1.00 88.19 192 ASP A N 1
ATOM 1444 C CA . ASP A 1 192 ? 5.706 -8.022 -7.302 1.00 88.19 192 ASP A CA 1
ATOM 1445 C C . ASP A 1 192 ? 5.741 -7.860 -8.830 1.00 88.19 192 ASP A C 1
ATOM 1447 O O . ASP A 1 192 ? 4.942 -8.447 -9.558 1.00 88.19 192 ASP A O 1
ATOM 1451 N N . TYR A 1 193 ? 6.692 -7.080 -9.336 1.00 92.19 193 TYR A N 1
ATOM 1452 C CA . TYR A 1 193 ? 7.055 -7.106 -10.747 1.00 92.19 193 TYR A CA 1
ATOM 1453 C C . TYR A 1 193 ? 8.152 -8.141 -10.965 1.00 92.19 193 TYR A C 1
ATOM 1455 O O . TYR A 1 193 ? 9.327 -7.796 -10.981 1.00 92.19 193 TYR A O 1
ATOM 1463 N N . TYR A 1 194 ? 7.787 -9.403 -11.172 1.00 86.00 194 TYR A N 1
ATOM 1464 C CA . TYR A 1 194 ? 8.776 -10.474 -11.305 1.00 86.00 194 TYR A CA 1
ATOM 1465 C C . TYR A 1 194 ? 9.809 -10.200 -12.420 1.00 86.00 194 TYR A C 1
ATOM 1467 O O . TYR A 1 194 ? 9.440 -9.853 -13.550 1.00 86.00 194 TYR A O 1
ATOM 1475 N N . GLY A 1 195 ? 11.096 -10.361 -12.092 1.00 91.19 195 GLY A N 1
ATOM 1476 C CA . GLY A 1 195 ? 12.232 -10.123 -12.987 1.00 91.19 195 GLY A CA 1
ATOM 1477 C C . GLY A 1 195 ? 12.552 -8.644 -13.248 1.00 91.19 195 GLY A C 1
ATOM 1478 O O . GLY A 1 195 ? 12.110 -7.749 -12.525 1.00 91.19 195 GLY A O 1
ATOM 1479 N N . ASP A 1 196 ? 13.336 -8.402 -14.308 1.00 94.06 196 ASP A N 1
ATOM 1480 C CA . ASP A 1 196 ? 13.842 -7.082 -14.737 1.00 94.06 196 ASP A CA 1
ATOM 1481 C C . ASP A 1 196 ? 14.624 -6.308 -13.653 1.00 94.06 196 ASP A C 1
ATOM 1483 O O . ASP A 1 196 ? 14.755 -5.082 -13.716 1.00 94.06 196 ASP A O 1
ATOM 1487 N N . ASP A 1 197 ? 15.164 -7.030 -12.670 1.00 95.69 197 ASP A N 1
ATOM 1488 C CA . ASP A 1 197 ? 15.986 -6.493 -11.591 1.00 95.69 197 ASP A CA 1
ATOM 1489 C C . ASP A 1 197 ? 17.340 -6.019 -12.121 1.00 95.69 197 ASP A C 1
ATOM 1491 O O . ASP A 1 197 ? 18.098 -6.784 -12.718 1.00 95.69 197 ASP A O 1
ATOM 1495 N N . VAL A 1 198 ? 17.663 -4.752 -11.875 1.00 95.62 198 VAL A N 1
ATOM 1496 C CA . VAL A 1 198 ? 18.979 -4.178 -12.198 1.00 95.62 198 VAL A CA 1
ATOM 1497 C C . VAL A 1 198 ? 19.867 -4.045 -10.966 1.00 95.62 198 VAL A C 1
ATOM 1499 O O . VAL A 1 198 ? 21.090 -4.014 -11.088 1.00 95.62 198 VAL A O 1
ATOM 1502 N N . SER A 1 199 ? 19.271 -3.972 -9.775 1.00 96.06 199 SER A N 1
ATOM 1503 C CA . SER A 1 199 ? 19.981 -4.038 -8.500 1.00 96.06 199 SER A CA 1
ATOM 1504 C C . SER A 1 199 ? 19.031 -4.375 -7.354 1.00 96.06 199 SER A C 1
ATOM 1506 O O . SER A 1 199 ? 17.821 -4.157 -7.441 1.00 96.06 199 SER A O 1
ATOM 1508 N N . SER A 1 200 ? 19.591 -4.881 -6.256 1.00 95.56 200 SER A N 1
ATOM 1509 C CA . SER A 1 200 ? 18.852 -5.145 -5.023 1.00 95.56 200 SER A CA 1
ATOM 1510 C C . SER A 1 200 ? 19.628 -4.679 -3.796 1.00 95.56 200 SER A C 1
ATOM 1512 O O . SER A 1 200 ? 20.853 -4.801 -3.752 1.00 95.56 200 SER A O 1
ATOM 1514 N N . THR A 1 201 ? 18.932 -4.162 -2.784 1.00 95.12 201 THR A N 1
ATOM 1515 C CA . THR A 1 201 ? 19.550 -3.739 -1.519 1.00 95.12 201 THR A CA 1
ATOM 1516 C C . THR A 1 201 ? 18.564 -3.781 -0.355 1.00 95.12 201 THR A C 1
ATOM 1518 O O . THR A 1 201 ? 17.394 -3.437 -0.520 1.00 95.12 201 THR A O 1
ATOM 1521 N N . ASN A 1 202 ? 19.032 -4.149 0.839 1.00 95.06 202 ASN A N 1
ATOM 1522 C CA . A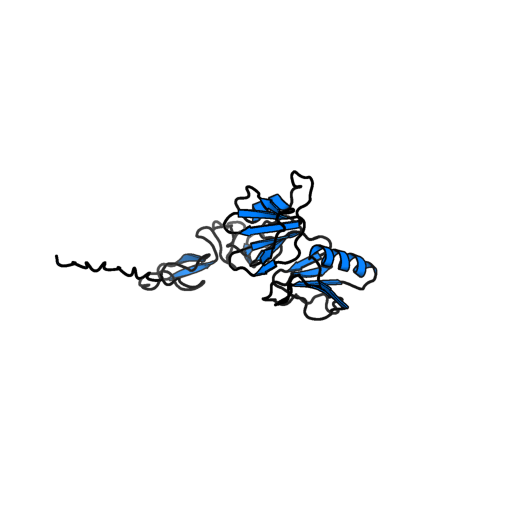SN A 1 202 ? 18.221 -4.078 2.054 1.00 95.06 202 ASN A CA 1
ATOM 1523 C C . ASN A 1 202 ? 18.093 -2.615 2.493 1.00 95.06 202 ASN A C 1
ATOM 1525 O O . ASN A 1 202 ? 19.076 -1.944 2.814 1.00 95.06 202 ASN A O 1
ATOM 1529 N N . THR A 1 203 ? 16.873 -2.086 2.460 1.00 94.38 203 THR A N 1
ATOM 1530 C CA . THR A 1 203 ? 16.600 -0.680 2.755 1.00 94.38 203 THR A CA 1
ATOM 1531 C C . THR A 1 203 ? 15.126 -0.452 3.072 1.00 94.38 203 THR A C 1
ATOM 1533 O O . THR A 1 203 ? 14.286 -1.322 2.882 1.00 94.38 203 THR A O 1
ATOM 1536 N N . ARG A 1 204 ? 14.780 0.744 3.541 1.00 94.12 204 ARG A N 1
ATOM 1537 C CA . ARG A 1 204 ? 13.387 1.127 3.818 1.00 94.12 204 ARG A CA 1
ATOM 1538 C C . ARG A 1 204 ? 12.622 1.482 2.540 1.00 94.12 204 ARG A C 1
ATOM 1540 O O . ARG A 1 204 ? 13.210 2.034 1.611 1.00 94.12 204 ARG A O 1
ATOM 1547 N N . PHE A 1 205 ? 11.307 1.265 2.542 1.00 95.19 205 PHE A N 1
ATOM 1548 C CA . PHE A 1 205 ? 10.429 1.490 1.386 1.00 95.19 205 PHE A CA 1
ATOM 1549 C C . PHE A 1 205 ? 10.611 2.870 0.728 1.00 95.19 205 PHE A C 1
ATOM 1551 O O . PHE A 1 205 ? 10.915 2.943 -0.458 1.00 95.19 205 PHE A O 1
ATOM 1558 N N . ASN A 1 206 ? 10.551 3.965 1.493 1.00 94.62 206 ASN A N 1
ATOM 1559 C CA . ASN A 1 206 ? 10.701 5.314 0.920 1.00 94.62 206 ASN A CA 1
ATOM 1560 C C . ASN A 1 206 ? 12.070 5.512 0.253 1.00 94.62 206 ASN A C 1
ATOM 1562 O O . ASN A 1 206 ? 12.153 6.067 -0.834 1.00 94.62 206 ASN A O 1
ATOM 1566 N N . ARG A 1 207 ? 13.140 4.961 0.846 1.00 95.75 207 ARG A N 1
ATOM 1567 C CA . ARG A 1 207 ? 14.482 5.026 0.249 1.00 95.75 207 ARG A CA 1
ATOM 1568 C C . ARG A 1 207 ? 14.574 4.198 -1.037 1.00 95.75 207 ARG A C 1
ATOM 1570 O O . ARG A 1 207 ? 15.367 4.544 -1.908 1.00 95.75 207 ARG A O 1
ATOM 1577 N N . CYS A 1 208 ? 13.779 3.136 -1.172 1.00 97.12 208 CYS A N 1
ATOM 1578 C CA . CYS A 1 208 ? 13.669 2.378 -2.418 1.00 97.12 208 CYS A CA 1
ATOM 1579 C C . CYS A 1 208 ? 13.117 3.256 -3.552 1.00 97.12 208 CYS A C 1
ATOM 1581 O O . CYS A 1 208 ? 13.719 3.324 -4.625 1.00 97.12 208 CYS A O 1
ATOM 1583 N N . LEU A 1 209 ? 12.036 3.998 -3.282 1.00 97.31 209 LEU A N 1
ATOM 1584 C CA . LEU A 1 209 ? 11.457 4.958 -4.228 1.00 97.31 209 LEU A CA 1
ATOM 1585 C C . LEU A 1 209 ? 12.432 6.101 -4.547 1.00 97.31 209 LEU A C 1
ATOM 1587 O O . LEU A 1 209 ? 12.695 6.347 -5.721 1.00 97.31 209 LEU A O 1
ATOM 1591 N N . ASP A 1 210 ? 13.057 6.709 -3.531 1.00 96.19 210 ASP A N 1
ATOM 1592 C CA . ASP A 1 210 ? 14.057 7.774 -3.719 1.00 96.19 210 ASP A CA 1
ATOM 1593 C C . ASP A 1 210 ? 15.232 7.299 -4.597 1.00 96.19 210 ASP A C 1
ATOM 1595 O O . ASP A 1 210 ? 15.770 8.033 -5.429 1.00 96.19 210 ASP A O 1
ATOM 1599 N N . THR A 1 211 ? 15.659 6.046 -4.421 1.00 97.12 211 THR A N 1
ATOM 1600 C CA . THR A 1 211 ? 16.735 5.451 -5.225 1.00 97.12 211 THR A CA 1
ATOM 1601 C C . THR A 1 211 ? 16.301 5.299 -6.680 1.00 97.12 211 THR A C 1
ATOM 1603 O O . THR A 1 211 ? 17.061 5.645 -7.585 1.00 97.12 211 THR A O 1
ATOM 1606 N N . CYS A 1 212 ? 15.072 4.837 -6.920 1.00 98.06 212 CYS A N 1
ATOM 1607 C CA . CYS A 1 212 ? 14.528 4.747 -8.269 1.00 98.06 212 CYS A CA 1
ATOM 1608 C C . CYS A 1 212 ? 14.354 6.123 -8.923 1.00 98.06 212 CYS A C 1
ATOM 1610 O O . CYS A 1 212 ? 14.698 6.265 -10.092 1.00 98.06 212 CYS A O 1
ATOM 1612 N N . ASP A 1 213 ? 13.913 7.147 -8.185 1.00 97.19 213 ASP A N 1
ATOM 1613 C CA . ASP A 1 213 ? 13.819 8.529 -8.680 1.00 97.19 213 ASP A CA 1
ATOM 1614 C C . ASP A 1 213 ? 15.172 9.027 -9.204 1.00 97.19 213 ASP A C 1
ATOM 1616 O O . ASP A 1 213 ? 15.270 9.537 -10.322 1.00 97.19 213 ASP A O 1
ATOM 1620 N N . ASN A 1 214 ? 16.237 8.800 -8.433 1.00 96.06 214 ASN A N 1
ATOM 1621 C CA . ASN A 1 214 ? 17.591 9.187 -8.820 1.00 96.06 214 ASN A CA 1
ATOM 1622 C C . ASN A 1 214 ? 18.106 8.422 -10.049 1.00 96.06 214 ASN A C 1
ATOM 1624 O O . ASN A 1 214 ? 18.780 8.992 -10.909 1.00 96.06 214 ASN A O 1
ATOM 1628 N N . LEU A 1 215 ? 17.789 7.129 -10.150 1.00 96.81 215 LEU A N 1
ATOM 1629 C CA . LEU A 1 215 ? 18.203 6.279 -11.269 1.00 96.81 215 LEU A CA 1
ATOM 1630 C C . LEU A 1 215 ? 17.366 6.507 -12.533 1.00 96.81 215 LEU A C 1
ATOM 1632 O O . LEU A 1 215 ? 17.878 6.338 -13.643 1.00 96.81 215 LEU A O 1
ATOM 1636 N N . ALA A 1 216 ? 16.110 6.926 -12.394 1.00 95.06 216 ALA A N 1
ATOM 1637 C CA . ALA A 1 216 ? 15.227 7.236 -13.512 1.00 95.06 216 ALA A CA 1
ATOM 1638 C C . ALA A 1 216 ? 15.777 8.385 -14.369 1.00 95.06 216 ALA A C 1
ATOM 1640 O O . ALA A 1 216 ? 15.690 8.317 -15.591 1.00 95.06 216 ALA A O 1
ATOM 1641 N N . MET A 1 217 ? 16.455 9.370 -13.763 1.00 91.06 217 MET A N 1
ATOM 1642 C CA . MET A 1 217 ? 17.146 10.448 -14.495 1.00 91.06 217 MET A CA 1
ATOM 1643 C C . MET A 1 217 ? 18.242 9.941 -15.449 1.00 91.06 217 MET A C 1
ATOM 1645 O O . MET A 1 217 ? 18.659 10.656 -16.355 1.00 91.06 217 MET A O 1
ATOM 1649 N N . GLN A 1 218 ? 18.715 8.709 -15.252 1.00 93.94 218 GLN A N 1
ATOM 1650 C CA . GLN A 1 218 ? 19.713 8.046 -16.093 1.00 93.94 218 GLN A CA 1
ATOM 1651 C C . GLN A 1 218 ? 19.106 6.915 -16.938 1.00 93.94 218 GLN A C 1
ATOM 1653 O O . GLN A 1 218 ? 19.855 6.105 -17.480 1.00 93.94 218 GLN A O 1
ATOM 1658 N N . ASN A 1 219 ? 17.773 6.811 -17.017 1.00 93.69 219 ASN A N 1
ATOM 1659 C CA . ASN A 1 219 ? 17.048 5.689 -17.628 1.00 93.69 219 ASN A CA 1
ATOM 1660 C C . ASN A 1 219 ? 17.411 4.316 -17.026 1.00 93.69 219 ASN A C 1
ATOM 1662 O O . ASN A 1 219 ? 17.381 3.298 -17.715 1.00 93.69 219 ASN A O 1
ATOM 1666 N N . LYS A 1 220 ? 17.773 4.278 -15.736 1.00 96.62 220 LYS A N 1
ATOM 1667 C CA . LYS A 1 220 ? 18.185 3.054 -15.023 1.00 96.62 220 LYS A CA 1
ATOM 1668 C C . LYS A 1 220 ? 17.120 2.498 -14.077 1.00 96.62 220 LYS A C 1
ATOM 1670 O O . LYS A 1 220 ? 17.350 1.461 -13.470 1.00 96.62 220 LYS A O 1
ATOM 1675 N N . CYS A 1 221 ? 15.980 3.168 -13.932 1.00 97.81 221 CYS A N 1
ATOM 1676 C CA . CYS A 1 221 ? 14.849 2.652 -13.168 1.00 97.81 221 CYS A CA 1
ATOM 1677 C C . CYS A 1 221 ? 13.525 3.136 -13.756 1.00 97.81 221 CYS A C 1
ATOM 1679 O O . CYS A 1 221 ? 13.369 4.325 -14.034 1.00 97.81 221 CYS A O 1
ATOM 1681 N N . ASN A 1 222 ? 12.564 2.226 -13.901 1.00 97.25 222 ASN A N 1
ATOM 1682 C CA . ASN A 1 222 ? 11.170 2.561 -14.198 1.00 97.25 222 ASN A CA 1
ATOM 1683 C C . ASN A 1 222 ? 10.155 1.857 -13.279 1.00 97.25 222 ASN A C 1
ATOM 1685 O O . ASN A 1 222 ? 8.965 2.163 -13.342 1.00 97.25 222 ASN A O 1
ATOM 1689 N N . ALA A 1 223 ? 10.604 0.962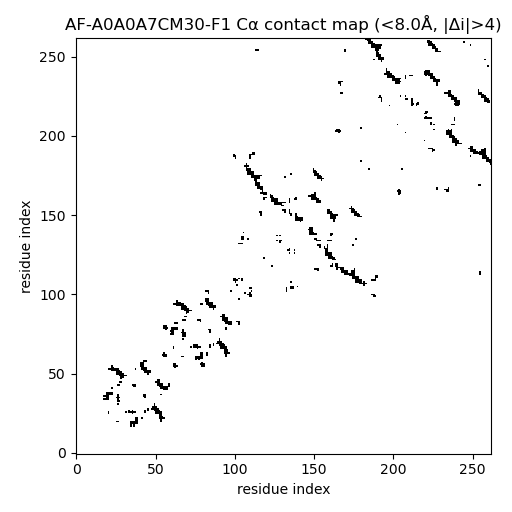 -12.398 1.00 98.12 223 ALA A N 1
ATOM 1690 C CA . ALA A 1 223 ? 9.771 0.338 -11.381 1.00 98.12 223 ALA A CA 1
ATOM 1691 C C . ALA A 1 223 ? 10.615 -0.143 -10.196 1.00 98.12 223 ALA A C 1
ATOM 1693 O O . ALA A 1 223 ? 11.834 -0.282 -10.290 1.00 98.12 223 ALA A O 1
ATOM 1694 N N . VAL A 1 224 ? 9.950 -0.442 -9.087 1.00 98.25 224 VAL A N 1
ATOM 1695 C CA . VAL A 1 224 ? 10.539 -1.125 -7.939 1.00 98.25 224 VAL A CA 1
ATOM 1696 C C . VAL A 1 224 ? 9.608 -2.211 -7.422 1.00 98.25 224 VAL A C 1
ATOM 1698 O O . VAL A 1 224 ? 8.384 -2.105 -7.543 1.00 98.25 224 VAL A O 1
ATOM 1701 N N . THR A 1 225 ? 10.192 -3.214 -6.774 1.00 97.75 225 THR A N 1
ATOM 1702 C CA . THR A 1 225 ? 9.470 -4.038 -5.802 1.00 97.75 225 THR A CA 1
ATOM 1703 C C . THR A 1 225 ? 10.181 -3.970 -4.467 1.00 97.75 225 THR A C 1
ATOM 1705 O O . THR A 1 225 ? 11.391 -4.155 -4.389 1.00 97.75 225 THR A O 1
ATOM 1708 N N . TRP A 1 226 ? 9.428 -3.697 -3.410 1.00 97.44 226 TRP A N 1
ATOM 1709 C CA . TRP A 1 226 ? 9.933 -3.724 -2.047 1.00 97.44 226 TRP A CA 1
ATOM 1710 C C . TRP A 1 226 ? 9.235 -4.830 -1.261 1.00 97.44 226 TRP A C 1
ATOM 1712 O O . TRP A 1 226 ? 8.009 -4.863 -1.215 1.00 97.44 226 TRP A O 1
ATOM 1722 N N . VAL A 1 227 ? 9.990 -5.753 -0.671 1.00 95.56 227 VAL A N 1
ATOM 1723 C CA . VAL A 1 227 ? 9.446 -6.936 0.015 1.00 95.56 227 VAL A CA 1
ATOM 1724 C C . VAL A 1 227 ? 10.388 -7.379 1.128 1.00 95.56 227 VAL A C 1
ATOM 1726 O O . VAL A 1 227 ? 11.606 -7.292 0.986 1.00 95.56 227 VAL A O 1
ATOM 1729 N N . ARG A 1 228 ? 9.854 -7.870 2.248 1.00 92.56 228 ARG A N 1
ATOM 1730 C CA . ARG A 1 228 ? 10.650 -8.561 3.266 1.00 92.56 228 ARG A CA 1
ATOM 1731 C C . ARG A 1 228 ? 10.669 -10.049 2.948 1.00 92.56 228 ARG A C 1
ATOM 1733 O O . ARG A 1 228 ? 9.656 -10.730 3.081 1.00 92.56 228 ARG A O 1
ATOM 1740 N N . ASN A 1 229 ? 11.826 -10.549 2.526 1.00 86.25 229 ASN A N 1
ATOM 1741 C CA . ASN A 1 229 ? 11.980 -11.970 2.240 1.00 86.25 229 ASN A CA 1
ATOM 1742 C C . ASN A 1 229 ? 11.946 -12.800 3.539 1.00 86.25 229 ASN A C 1
ATOM 1744 O O . ASN A 1 229 ? 12.335 -12.301 4.601 1.00 86.25 229 ASN A O 1
ATOM 1748 N N . PRO A 1 230 ? 11.499 -14.067 3.482 1.00 82.75 230 PRO A N 1
ATOM 1749 C CA . PRO A 1 230 ? 11.524 -14.956 4.638 1.00 82.75 230 PRO A CA 1
ATOM 1750 C C . PRO A 1 230 ? 12.918 -15.030 5.276 1.00 82.75 230 PRO A C 1
ATOM 1752 O O . PRO A 1 230 ? 13.905 -15.280 4.593 1.00 82.75 230 PRO A O 1
ATOM 1755 N N . GLY A 1 231 ? 12.989 -14.815 6.591 1.00 82.44 231 GLY A N 1
ATOM 1756 C CA . GLY A 1 231 ? 14.244 -14.837 7.353 1.00 82.44 231 GLY A CA 1
ATOM 1757 C C . GLY A 1 231 ? 15.032 -13.521 7.368 1.00 82.44 231 GLY A C 1
ATOM 1758 O O . GLY A 1 231 ? 15.913 -13.375 8.210 1.00 82.44 231 GLY A O 1
ATOM 1759 N N . GLU A 1 232 ? 14.691 -12.543 6.526 1.00 87.50 232 GLU A N 1
ATOM 1760 C CA . GLU A 1 232 ? 15.371 -11.242 6.505 1.00 87.50 232 GLU A CA 1
ATOM 1761 C C . GLU A 1 232 ? 14.859 -10.310 7.607 1.00 87.50 232 GLU A C 1
ATOM 1763 O O . GLU A 1 232 ? 13.655 -10.216 7.869 1.00 87.50 232 GLU A O 1
ATOM 1768 N N . GLU A 1 233 ? 15.769 -9.563 8.232 1.00 88.69 233 GLU A N 1
ATOM 1769 C CA . GLU A 1 233 ? 15.403 -8.584 9.260 1.00 88.69 233 GLU A CA 1
ATOM 1770 C C . GLU A 1 233 ? 14.724 -7.347 8.657 1.00 88.69 233 GLU A C 1
ATOM 1772 O O . GLU A 1 233 ? 13.783 -6.808 9.240 1.00 88.69 233 GLU A O 1
ATOM 1777 N N . TYR A 1 234 ? 15.173 -6.917 7.478 1.00 91.31 234 TYR A N 1
ATOM 1778 C CA . TYR A 1 234 ? 14.725 -5.693 6.816 1.00 91.31 234 TYR A CA 1
ATOM 1779 C C . TYR A 1 234 ? 14.066 -5.994 5.474 1.00 91.31 234 TYR A C 1
ATOM 1781 O O . TYR A 1 234 ? 14.239 -7.068 4.901 1.00 91.31 234 TYR A O 1
ATOM 1789 N N . GLY A 1 235 ? 13.307 -5.032 4.955 1.00 93.31 235 GLY A N 1
ATOM 1790 C CA . GLY A 1 235 ? 12.829 -5.131 3.582 1.00 93.31 235 GLY A CA 1
ATOM 1791 C C . GLY A 1 235 ? 13.958 -4.978 2.564 1.00 93.31 235 GLY A C 1
ATOM 1792 O O . GLY A 1 235 ? 14.878 -4.174 2.731 1.00 93.31 235 GLY A O 1
ATOM 1793 N N . ALA A 1 236 ? 13.851 -5.737 1.485 1.00 95.44 236 ALA A N 1
ATOM 1794 C CA . ALA A 1 236 ? 14.693 -5.652 0.311 1.00 95.44 236 ALA A CA 1
ATOM 1795 C C . ALA A 1 236 ? 14.004 -4.793 -0.751 1.00 95.44 236 ALA A C 1
ATOM 1797 O O . ALA A 1 236 ? 12.830 -4.978 -1.070 1.00 95.44 236 ALA A O 1
ATOM 1798 N N . CYS A 1 237 ? 14.752 -3.847 -1.302 1.00 97.38 237 CYS A N 1
ATOM 1799 C CA . CYS A 1 237 ? 14.386 -3.075 -2.473 1.00 97.38 237 CYS A CA 1
ATOM 1800 C C . CYS A 1 237 ? 14.995 -3.718 -3.708 1.00 97.38 237 CYS A C 1
ATOM 1802 O O . CYS A 1 237 ? 16.212 -3.882 -3.775 1.00 97.38 237 CYS A O 1
ATOM 1804 N N . PHE A 1 238 ? 14.158 -4.002 -4.691 1.00 97.75 238 PHE A N 1
ATOM 1805 C CA . PHE A 1 238 ? 14.539 -4.439 -6.019 1.00 97.75 238 PHE A CA 1
ATOM 1806 C C . PHE A 1 238 ? 14.274 -3.292 -6.991 1.00 97.75 238 PHE A C 1
ATOM 1808 O O . PHE A 1 238 ? 13.121 -2.925 -7.228 1.00 97.75 238 PHE A O 1
ATOM 1815 N N . ILE A 1 239 ? 15.344 -2.696 -7.515 1.00 98.31 239 ILE A N 1
ATOM 1816 C CA . ILE A 1 239 ? 15.278 -1.670 -8.557 1.00 98.31 239 ILE A CA 1
ATOM 1817 C C . ILE A 1 239 ? 15.098 -2.378 -9.891 1.00 98.31 239 ILE A C 1
ATOM 1819 O O . ILE A 1 239 ? 15.858 -3.296 -10.208 1.00 98.31 239 ILE A O 1
ATOM 1823 N N . LYS A 1 240 ? 14.126 -1.929 -10.686 1.00 97.62 240 LYS A N 1
ATOM 1824 C CA . LYS A 1 240 ? 13.750 -2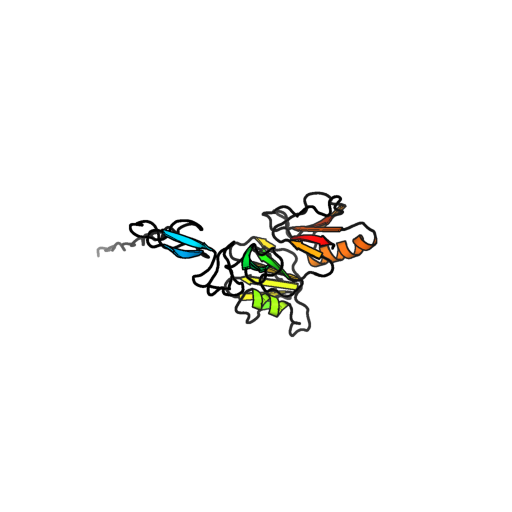.591 -11.932 1.00 97.62 240 LYS A CA 1
ATOM 1825 C C . LYS A 1 240 ? 13.793 -1.646 -13.125 1.00 97.62 240 LYS A C 1
ATOM 1827 O O . LYS A 1 240 ? 13.401 -0.476 -13.045 1.00 97.62 240 LYS A O 1
ATOM 1832 N N . LEU A 1 241 ? 14.223 -2.197 -14.257 1.00 97.31 241 LEU A N 1
ATOM 1833 C CA . LEU A 1 241 ? 14.110 -1.581 -15.575 1.00 97.31 241 LEU A CA 1
ATOM 1834 C C . LEU A 1 241 ? 13.256 -2.485 -16.469 1.00 97.31 241 LEU A C 1
ATOM 1836 O O . LEU A 1 241 ? 13.754 -3.295 -17.247 1.00 97.31 241 LEU A O 1
ATOM 1840 N N . ARG A 1 242 ? 11.941 -2.344 -16.308 1.00 94.69 242 ARG A N 1
ATOM 1841 C CA . ARG A 1 242 ? 10.900 -3.095 -17.004 1.00 94.69 242 ARG A CA 1
ATOM 1842 C C . ARG A 1 242 ? 11.000 -2.893 -18.505 1.00 94.69 242 ARG A C 1
ATOM 1844 O O . ARG A 1 242 ? 10.959 -1.755 -18.975 1.00 94.69 242 ARG A O 1
ATOM 1851 N N . LYS A 1 243 ? 11.058 -4.001 -19.241 1.00 93.19 243 LYS A N 1
ATOM 1852 C CA . LYS A 1 243 ? 10.955 -3.992 -20.709 1.00 93.19 243 LYS A CA 1
ATOM 1853 C C . LYS A 1 243 ? 9.501 -3.864 -21.148 1.00 93.19 243 LYS A C 1
ATOM 1855 O O . LYS A 1 243 ? 9.189 -3.073 -22.029 1.00 93.19 243 LYS A O 1
ATOM 1860 N N . ASP A 1 244 ? 8.626 -4.619 -20.488 1.00 90.81 244 ASP A N 1
ATOM 1861 C CA . ASP A 1 244 ? 7.179 -4.490 -20.616 1.00 90.81 244 ASP A CA 1
ATOM 1862 C C . ASP A 1 244 ? 6.648 -3.602 -19.484 1.00 90.81 244 ASP A C 1
ATOM 1864 O O . ASP A 1 244 ? 6.516 -4.031 -18.330 1.00 90.81 244 ASP A O 1
ATOM 1868 N N . THR A 1 245 ? 6.392 -2.339 -19.824 1.00 89.12 245 THR A N 1
ATOM 1869 C CA . THR A 1 245 ? 5.863 -1.314 -18.915 1.00 89.12 245 THR A CA 1
ATOM 1870 C C . THR A 1 245 ? 4.344 -1.389 -18.743 1.00 89.12 245 THR A C 1
ATOM 1872 O O . THR A 1 245 ? 3.801 -0.748 -17.840 1.00 89.12 245 THR A O 1
ATOM 1875 N N . ALA A 1 246 ? 3.652 -2.170 -19.579 1.00 83.75 246 ALA A N 1
ATOM 1876 C CA . ALA A 1 246 ? 2.209 -2.377 -19.498 1.00 83.75 246 ALA A CA 1
ATOM 1877 C C . ALA A 1 246 ? 1.840 -3.580 -18.618 1.00 83.75 246 ALA A C 1
ATOM 1879 O O . ALA A 1 246 ? 0.717 -3.635 -18.111 1.00 83.75 246 ALA A O 1
ATOM 1880 N N . ALA A 1 247 ? 2.774 -4.515 -18.415 1.00 78.25 247 ALA A N 1
ATOM 1881 C CA . ALA A 1 247 ? 2.600 -5.652 -17.522 1.00 78.25 247 ALA A CA 1
ATOM 1882 C C . ALA A 1 247 ? 2.095 -5.219 -16.139 1.00 78.25 247 ALA A C 1
ATOM 1884 O O . ALA A 1 247 ? 2.633 -4.307 -15.509 1.00 78.25 247 ALA A O 1
ATOM 1885 N N . VAL A 1 248 ? 1.066 -5.913 -15.658 1.00 83.31 248 VAL A N 1
ATOM 1886 C CA . VAL A 1 248 ? 0.567 -5.772 -14.289 1.00 83.31 248 VAL A CA 1
ATOM 1887 C C . VAL A 1 248 ? 1.475 -6.538 -13.322 1.00 83.31 248 VAL A C 1
ATOM 1889 O O . VAL A 1 248 ? 2.055 -7.555 -13.715 1.00 83.31 248 VAL A O 1
ATOM 1892 N N . PRO A 1 249 ? 1.630 -6.079 -12.069 1.00 86.06 249 PRO A N 1
ATOM 1893 C CA . PRO A 1 249 ? 2.389 -6.833 -11.086 1.00 86.06 249 PRO A CA 1
ATOM 1894 C C . PRO A 1 249 ? 1.620 -8.107 -10.704 1.00 86.06 249 PRO A C 1
ATOM 1896 O O . PRO A 1 249 ? 0.389 -8.144 -10.734 1.00 86.06 249 PRO A O 1
ATOM 1899 N N . VAL A 1 250 ? 2.351 -9.163 -10.364 1.00 80.69 250 VAL A N 1
ATOM 1900 C CA . VAL A 1 250 ? 1.787 -10.450 -9.943 1.00 80.69 250 VAL A CA 1
ATOM 1901 C C . VAL A 1 250 ? 1.590 -10.475 -8.434 1.00 80.69 250 VAL A C 1
ATOM 1903 O O . VAL A 1 250 ? 2.326 -9.818 -7.702 1.00 80.69 250 VAL A O 1
ATOM 1906 N N . ALA A 1 251 ? 0.614 -11.248 -7.959 1.00 75.06 251 ALA A N 1
ATOM 1907 C CA . ALA A 1 251 ? 0.367 -11.395 -6.529 1.00 75.06 251 ALA A CA 1
ATOM 1908 C C . ALA A 1 251 ? 1.594 -11.973 -5.801 1.00 75.06 251 ALA A C 1
ATOM 1910 O O . ALA A 1 251 ? 2.260 -12.886 -6.291 1.00 75.06 251 ALA A O 1
ATOM 1911 N N . ASN A 1 252 ? 1.870 -11.454 -4.607 1.00 74.19 252 ASN A N 1
ATOM 1912 C CA . ASN A 1 252 ? 2.986 -11.850 -3.762 1.00 74.19 252 ASN A CA 1
ATOM 1913 C C . ASN A 1 252 ? 2.495 -12.061 -2.322 1.00 74.19 252 ASN A C 1
ATOM 1915 O O . ASN A 1 252 ? 2.132 -11.113 -1.624 1.00 74.19 252 ASN A O 1
ATOM 1919 N N . SER A 1 253 ? 2.524 -13.314 -1.867 1.00 71.44 253 SER A N 1
ATOM 1920 C CA . SER A 1 253 ? 2.059 -13.720 -0.535 1.00 71.44 253 SER A CA 1
ATOM 1921 C C . SER A 1 253 ? 2.972 -13.286 0.612 1.00 71.44 253 SER A C 1
ATOM 1923 O O . SER A 1 253 ? 2.584 -13.403 1.771 1.00 71.44 253 SER A O 1
ATOM 1925 N N . HIS A 1 254 ? 4.179 -12.797 0.322 1.00 76.50 254 HIS A N 1
ATOM 1926 C CA . HIS A 1 254 ? 5.099 -12.284 1.334 1.00 76.50 254 HIS A CA 1
ATOM 1927 C C . HIS A 1 254 ? 4.841 -10.816 1.677 1.00 76.50 254 HIS A C 1
ATOM 1929 O O . HIS A 1 254 ? 5.524 -10.303 2.553 1.00 76.50 254 HIS A O 1
ATOM 1935 N N . GLY A 1 255 ? 3.894 -10.133 1.025 1.00 80.25 255 GLY A N 1
ATOM 1936 C CA . GLY A 1 255 ? 3.648 -8.708 1.256 1.00 80.25 255 GLY A CA 1
ATOM 1937 C C . GLY A 1 255 ? 4.575 -7.802 0.444 1.00 80.25 255 GLY A C 1
ATOM 1938 O O . GLY A 1 255 ? 5.189 -6.882 0.974 1.00 80.25 255 GLY A O 1
ATOM 1939 N N . GLY A 1 256 ? 4.706 -8.053 -0.859 1.00 90.62 256 GLY A N 1
ATOM 1940 C CA . GLY A 1 256 ? 5.429 -7.143 -1.751 1.00 90.62 256 GLY A CA 1
ATOM 1941 C C . GLY A 1 256 ? 4.672 -5.834 -2.008 1.00 90.62 256 GLY A C 1
ATOM 1942 O O . GLY A 1 256 ? 3.444 -5.817 -2.070 1.00 90.62 256 GLY A O 1
ATOM 1943 N N . ILE A 1 257 ? 5.398 -4.735 -2.191 1.00 96.50 257 ILE A N 1
ATOM 1944 C CA . ILE A 1 257 ? 4.874 -3.477 -2.729 1.00 96.50 257 ILE A CA 1
ATOM 1945 C C . ILE A 1 257 ? 5.521 -3.260 -4.093 1.00 96.50 257 ILE A C 1
ATOM 1947 O O . ILE A 1 257 ? 6.720 -2.987 -4.181 1.00 96.50 257 ILE A O 1
ATOM 1951 N N . ALA A 1 258 ? 4.730 -3.377 -5.156 1.00 96.69 258 ALA A N 1
ATOM 1952 C CA . ALA A 1 258 ? 5.177 -3.155 -6.524 1.00 96.69 258 ALA A CA 1
ATOM 1953 C C . ALA A 1 258 ? 4.776 -1.751 -6.972 1.00 96.69 258 ALA A C 1
ATOM 1955 O O . ALA A 1 258 ? 3.591 -1.439 -7.023 1.00 96.69 258 ALA A O 1
ATOM 1956 N N . CYS A 1 259 ? 5.744 -0.909 -7.321 1.00 97.50 259 CYS A N 1
ATOM 1957 C CA . CYS A 1 259 ? 5.498 0.451 -7.794 1.00 97.50 259 CYS A CA 1
ATOM 1958 C C . CYS A 1 259 ? 6.113 0.638 -9.175 1.00 97.50 259 CYS A C 1
ATOM 1960 O O . CYS A 1 259 ? 7.317 0.457 -9.337 1.00 97.50 259 CYS A O 1
ATOM 1962 N N . LYS A 1 260 ? 5.314 1.036 -10.165 1.00 95.88 260 LYS A N 1
ATOM 1963 C CA . LYS A 1 260 ? 5.823 1.481 -11.470 1.00 95.88 260 LYS A CA 1
ATOM 1964 C C . LYS A 1 260 ? 5.766 2.997 -11.563 1.00 95.88 260 LYS A C 1
ATOM 1966 O O . LYS A 1 260 ? 4.880 3.619 -10.977 1.00 95.88 260 LYS A O 1
ATOM 1971 N N . ARG A 1 261 ? 6.705 3.585 -12.293 1.00 94.56 261 ARG A N 1
ATOM 1972 C CA . ARG A 1 261 ? 6.663 5.004 -12.646 1.00 94.56 261 ARG A CA 1
ATOM 1973 C C . ARG A 1 261 ? 5.641 5.232 -13.764 1.00 94.56 261 ARG A C 1
ATOM 1975 O O . ARG A 1 261 ? 5.481 4.360 -14.619 1.00 94.56 261 ARG A O 1
ATOM 1982 N N . LYS A 1 262 ? 4.951 6.371 -13.721 1.00 89.19 262 LYS A N 1
ATOM 1983 C CA . LYS A 1 262 ? 4.027 6.842 -14.764 1.00 89.19 262 LYS A CA 1
ATOM 1984 C C . LYS A 1 262 ? 4.762 7.590 -15.871 1.00 89.19 262 LYS A C 1
ATOM 1986 O O . LYS A 1 262 ? 5.832 8.171 -15.576 1.00 89.19 262 LYS A O 1
#

Secondary structure (DSSP, 8-state):
------------------PPBPTTSEEE-TT--S--PBPTTEEEEEEETTEEEEEES-TTEEPTTSEEE-TT--S--EEPTTEEEEEEETTEEEEEE--TT-SSPPTTEEEEEEEEEEE-TTTEEEE--SSHHHHHHHHHSPPTTSPPP-EEEEETTEEEEES-EEEEEEEEEEEEEEE--TTTEEEETTEE--S-EEEEEE--HHHHHHHHHHHHTTT--SEEEEE--TT-SSPEEEEE--S-SSPPPEE-TTT-EEEEE-

Sequence (262 aa):
MKLVIVPALLAAAHATHASEVSVWGQCGGKQYNGDKSCEAGSYCKFINEWYSQCQPGGPNEVGIWGQCGGNGYTGPTKCASGSTCKSWNSYYSQCVEAKNTDNGLPKGWLELPGFKWTLLDNDSGFTDAQSFVDCVKSADTKASDGSTRFFAVWENSRCRVASTVYKYDMVPGVTSAAKYNADTYECTANSDYYGDDVSSTNTRFNRCLDTCDNLAMQNKCNAVTWVRNPGEEYGACFIKLRKDTAAVPVANSHGGIACKRK

Radius of gyration: 23.62 Å; Cα contacts (8 Å, |Δi|>4): 628; chains: 1; bounding box: 58×59×83 Å

Solvent-accessible surface area (backbone atoms only — not comparable to full-atom values): 14262 Å² total; per-residue (Å²): 134,86,87,82,84,79,84,81,82,79,80,80,79,77,78,76,76,77,65,54,26,50,77,70,31,68,28,39,32,63,90,57,83,70,48,51,49,32,32,92,69,31,27,60,41,79,75,50,76,64,36,13,31,12,35,50,21,50,97,67,31,22,28,73,72,31,65,23,41,31,64,89,60,85,69,48,53,44,38,11,85,74,29,36,61,44,73,79,51,76,61,39,13,29,8,33,73,45,64,58,58,61,89,75,49,61,92,31,37,35,57,28,81,29,32,37,66,50,65,43,82,94,52,47,43,78,54,90,32,88,43,62,49,46,25,44,49,58,21,69,40,71,40,95,88,68,46,67,36,36,31,24,34,32,47,95,86,38,24,38,29,20,56,63,54,47,34,66,46,87,37,87,89,25,34,20,33,40,57,53,62,56,87,51,37,52,61,37,51,41,10,29,57,86,68,49,66,76,46,73,46,80,45,32,66,70,59,40,53,54,50,34,58,63,31,34,81,71,76,60,23,49,30,37,30,34,31,44,54,91,92,52,84,44,14,32,24,34,39,13,49,58,86,64,80,80,66,76,62,42,83,29,95,68,52,17,38,19,32,35,56,111

pLDDT: mean 85.5, std 13.5, range [38.0, 98.31]

Nearest PDB structures (foldseek):
  4qi4-assembly1_A  TM=9.829E-01  e=1.867E-02  Thermothelomyces myriococcoides
  4qi6-assembly1_A  TM=9.851E-01  e=5.974E-02  Thermothelomyces myriococcoides
  4qi7-assembly1_A  TM=9.462E-01  e=9.306E-02  Neurospora crassa OR74A
  4qi7-assembly2_B  TM=9.510E-01  e=2.978E-01  Neurospora crassa OR74A
  5cp9-assembly1_A  TM=4.723E-01  e=5.931E+00  Homo sapiens